Protein AF-0000000084742841 (afdb_homodimer)

pLDDT: mean 82.43, std 22.22, range [22.42, 98.38]

Organism: Rhizopus delemar (strain RA 99-880 / ATCC MYA-4621 / FGSC 9543 / NRRL 43880) (NCBI:txid246409)

Secondary structure (DSSP, 8-state):
-HHHHHTT-SEEEEES-HHHHHHHHHHTTTSSEEEEEE-SSEEEEEEEETTTEEEEEEEEGGGEEEEEEPTT--PPPEEEEHHHHHHHHHHHS-S-S--TT----EEEEE-STTSPEEEEEEETTTTEEEEEEE--BPPP-----GGG------------------/-HHHHHTT-SEEEEES-HHHHHHHHHHTTTSSEEEEEE-SSEEEEEEEETTTEEEEEEEEGGGEEEEEEPTT--PPPEEEEHHHHHHHHHTTS-S-S--TT----EEEEE-STTS-EEEEEEETTTTEEEEEEE--BPPP-----GGG------------------

Solvent-accessible surface area (backbone atoms only — not comparable to full-atom values): 19026 Å² total; per-residue (Å²): 118,75,68,58,56,63,77,67,32,41,26,41,33,28,35,54,42,36,64,60,50,41,52,46,53,60,72,38,63,82,52,53,60,23,38,36,40,66,51,94,60,27,34,36,41,35,22,73,46,94,91,31,34,40,24,35,28,50,48,46,42,83,56,27,79,39,72,45,56,42,79,98,57,83,56,78,66,29,15,41,52,47,64,61,50,44,53,47,41,56,68,47,44,74,86,65,87,70,65,81,80,63,62,28,43,32,36,38,38,31,60,46,92,94,43,48,43,35,37,38,30,77,36,75,92,74,73,40,75,47,72,43,76,42,73,64,38,80,51,78,85,74,78,89,51,79,81,65,66,55,69,63,71,64,64,74,68,72,74,74,70,74,74,72,81,123,117,76,70,60,56,63,75,65,31,43,26,42,34,30,36,53,42,36,63,60,50,43,54,45,54,60,74,37,61,82,52,54,60,23,37,34,38,66,51,94,61,27,33,36,41,35,21,73,48,92,91,32,34,39,24,35,30,50,48,44,42,83,57,27,79,38,71,46,59,42,79,98,57,83,57,78,67,29,14,40,51,46,65,59,51,43,54,47,40,55,67,45,44,72,88,66,86,71,65,80,82,63,62,29,43,32,37,39,37,30,61,43,91,94,45,48,42,33,37,39,32,79,37,76,93,74,74,40,74,47,74,43,75,42,72,64,38,81,49,77,85,74,79,86,47,80,81,66,64,52,69,63,70,64,67,72,68,71,74,74,72,74,75,72,84,122

Foldseek 3Di:
DVVVVVVQAQWKFKAQALVVVLVLLVVQPPDFKWKWAQDPFFIKTWDDDPLPDIDMGTGGPVRTPDIDGDPPDGADIFMFGSVLVSVQLVQLFDDDPPDPVRGSIWMWTHRGPPAWTKIWDQDPVVRDIDMDTTDTHHGDDNDPDVVVVPVPCPPPPPPCPPPPPD/DVVVVVVQAQWKFKAQALVVVLVLLVVQPPDFKWKWAQDPFFIKTWDDDPLPDIDMGTGGPVRTPDIDGDPPDGADIFMFGSVLVSVQLVQLFDDDPPDPVRGSIWMWTHRGPPAWTKIWDQDPVVRDIDMDTTDTHHGDDNDDDVVVVPCPCPPPPVPPPPPPPD

Structure (mmCIF, N/CA/C/O backbone):
data_AF-0000000084742841-model_v1
#
loop_
_entity.id
_entity.type
_entity.pdbx_description
1 polymer 'Uncharacterized protein'
#
loop_
_atom_site.group_PDB
_atom_site.id
_atom_site.type_symbol
_atom_site.label_atom_id
_atom_site.label_alt_id
_atom_site.label_comp_id
_atom_site.label_asym_id
_atom_site.label_entity_id
_atom_site.label_seq_id
_atom_site.pdbx_PDB_ins_code
_atom_site.Cartn_x
_atom_site.Cartn_y
_atom_site.Cartn_z
_atom_site.occupancy
_atom_site.B_iso_or_equiv
_atom_site.auth_seq_id
_atom_site.auth_comp_id
_atom_site.auth_asym_id
_atom_site.auth_atom_id
_atom_site.pdbx_PDB_model_num
ATOM 1 N N . MET A 1 1 ? -1.599 -36.594 -20.094 1 36.75 1 MET A N 1
ATOM 2 C CA . MET A 1 1 ? -2.854 -35.938 -19.734 1 36.75 1 MET A CA 1
ATOM 3 C C . MET A 1 1 ? -2.594 -34.625 -19 1 36.75 1 MET A C 1
ATOM 5 O O . MET A 1 1 ? -3.443 -33.75 -19 1 36.75 1 MET A O 1
ATOM 9 N N . GLU A 1 2 ? -1.549 -34.625 -18.188 1 46.47 2 GLU A N 1
ATOM 10 C CA . GLU A 1 2 ? -1.161 -33.469 -17.359 1 46.47 2 GLU A CA 1
ATOM 11 C C . GLU A 1 2 ? -0.761 -32.281 -18.234 1 46.47 2 GLU A C 1
ATOM 13 O O . GLU A 1 2 ? -1.019 -31.125 -17.859 1 46.47 2 GLU A O 1
ATOM 18 N N . ASP A 1 3 ? -0.079 -32.594 -19.266 1 50.47 3 ASP A N 1
ATOM 19 C CA . ASP A 1 3 ? 0.49 -31.625 -20.203 1 50.47 3 ASP A CA 1
ATOM 20 C C . ASP A 1 3 ? -0.607 -30.875 -20.953 1 50.47 3 ASP A C 1
ATOM 22 O O . ASP A 1 3 ? -0.459 -29.703 -21.266 1 50.47 3 ASP A O 1
ATOM 26 N N . HIS A 1 4 ? -1.707 -31.578 -21.141 1 51.31 4 HIS A N 1
ATOM 27 C CA . HIS A 1 4 ? -2.762 -31 -21.969 1 51.31 4 HIS A CA 1
ATOM 28 C C . HIS A 1 4 ? -3.473 -29.859 -21.25 1 51.31 4 HIS A C 1
ATOM 30 O O . HIS A 1 4 ? -3.959 -28.922 -21.875 1 51.31 4 HIS A O 1
ATOM 36 N N . GLU A 1 5 ? -3.502 -30 -19.969 1 55.69 5 GLU A N 1
ATOM 37 C CA . GLU A 1 5 ? -4.215 -28.984 -19.188 1 55.69 5 GLU A CA 1
ATOM 38 C C . GLU A 1 5 ? -3.475 -27.656 -19.188 1 55.69 5 GLU A C 1
ATOM 40 O O . GLU A 1 5 ? -4.094 -26.594 -19.109 1 55.69 5 GLU A O 1
ATOM 45 N N . GLU A 1 6 ? -2.182 -27.75 -19.25 1 57.44 6 GLU A N 1
ATOM 46 C CA . GLU A 1 6 ? -1.386 -26.531 -19.344 1 57.44 6 GLU A CA 1
ATOM 47 C C . GLU A 1 6 ? -1.744 -25.734 -20.609 1 57.44 6 GLU A C 1
ATOM 49 O O . GLU A 1 6 ? -1.75 -24.5 -20.578 1 57.44 6 GLU A O 1
ATOM 54 N N . GLN A 1 7 ? -1.989 -26.531 -21.672 1 59.59 7 GLN A N 1
ATOM 55 C CA . GLN A 1 7 ? -2.146 -25.891 -22.969 1 59.59 7 GLN A CA 1
ATOM 56 C C . GLN A 1 7 ? -3.436 -25.078 -23.016 1 59.59 7 GLN A C 1
ATOM 58 O O . GLN A 1 7 ? -3.57 -24.172 -23.844 1 59.59 7 GLN A O 1
ATOM 63 N N . ARG A 1 8 ? -4.273 -25.172 -21.953 1 78.06 8 ARG A N 1
ATOM 64 C CA . ARG A 1 8 ? -5.551 -24.5 -22.156 1 78.06 8 ARG A CA 1
ATOM 65 C C . ARG A 1 8 ? -5.812 -23.484 -21.047 1 78.06 8 ARG A C 1
ATOM 67 O O . ARG A 1 8 ? -6.855 -22.812 -21.031 1 78.06 8 ARG A O 1
ATOM 74 N N . SER A 1 9 ? -4.773 -23.297 -20.188 1 92.31 9 SER A N 1
ATOM 75 C CA . SER A 1 9 ? -5.07 -22.375 -19.094 1 92.31 9 SER A CA 1
ATOM 76 C C . SER A 1 9 ? -4.938 -20.922 -19.547 1 92.31 9 SER A C 1
ATOM 78 O O . SER A 1 9 ? -4.125 -20.609 -20.406 1 92.31 9 SER A O 1
ATOM 80 N N . GLN A 1 10 ? -5.797 -20.047 -19.031 1 97.06 10 GLN A N 1
ATOM 81 C CA . GLN A 1 10 ? -5.68 -18.625 -19.344 1 97.06 10 GLN A CA 1
ATOM 82 C C . GLN A 1 10 ? -4.395 -18.047 -18.766 1 97.06 10 GLN A C 1
ATOM 84 O O . GLN A 1 10 ? -3.842 -17.094 -19.312 1 97.06 10 GLN A O 1
ATOM 89 N N . PHE A 1 11 ? -3.971 -18.656 -17.719 1 97.94 11 PHE A N 1
ATOM 90 C CA . PHE A 1 11 ? -2.715 -18.25 -17.109 1 97.94 11 PHE A CA 1
ATOM 91 C C . PHE A 1 11 ? -1.99 -19.453 -16.516 1 97.94 11 PHE A C 1
ATOM 93 O O . PHE A 1 11 ? -2.611 -20.312 -15.883 1 97.94 11 PHE A O 1
ATOM 100 N N . PHE A 1 12 ? -0.667 -19.5 -16.781 1 98 12 PHE A N 1
ATOM 101 C CA . PHE A 1 12 ? 0.206 -20.516 -16.203 1 98 12 PHE A CA 1
ATOM 102 C C . PHE A 1 12 ? 1.57 -19.922 -15.867 1 98 12 PHE A C 1
ATOM 104 O O . PHE A 1 12 ? 2.143 -19.172 -16.656 1 98 12 PHE A O 1
ATOM 111 N N . GLY A 1 13 ? 2.035 -20.25 -14.656 1 98.06 13 GLY A N 1
ATOM 112 C CA . GLY A 1 13 ? 3.359 -19.812 -14.242 1 98.06 13 GLY A CA 1
ATOM 113 C C . GLY A 1 13 ? 4.086 -20.844 -13.398 1 98.06 13 GLY A C 1
ATOM 114 O O . GLY A 1 13 ? 3.455 -21.688 -12.758 1 98.06 13 GLY A O 1
ATOM 115 N N . VAL A 1 14 ? 5.398 -20.797 -13.477 1 97.94 14 VAL A N 1
ATOM 116 C CA . VAL A 1 14 ? 6.277 -21.5 -12.539 1 97.94 14 VAL A CA 1
ATOM 117 C C . VAL A 1 14 ? 7.02 -20.484 -11.672 1 97.94 14 VAL A C 1
ATOM 119 O O . VAL A 1 14 ? 7.855 -19.719 -12.172 1 97.94 14 VAL A O 1
ATOM 122 N N . ILE A 1 15 ? 6.699 -20.516 -10.414 1 97.81 15 ILE A N 1
ATOM 123 C CA . ILE A 1 15 ? 7.234 -19.531 -9.477 1 97.81 15 ILE A CA 1
ATOM 124 C C . ILE A 1 15 ? 8.633 -19.953 -9.039 1 97.81 15 ILE A C 1
ATOM 126 O O . ILE A 1 15 ? 8.875 -21.125 -8.742 1 97.81 15 ILE A O 1
ATOM 130 N N . LYS A 1 16 ? 9.562 -18.953 -9 1 96.75 16 LYS A N 1
ATOM 131 C CA . LYS A 1 16 ? 10.953 -19.25 -8.656 1 96.75 16 LYS A CA 1
ATOM 132 C C . LYS A 1 16 ? 11.102 -19.516 -7.164 1 96.75 16 LYS A C 1
ATOM 134 O O . LYS A 1 16 ? 11.883 -20.375 -6.762 1 96.75 16 LYS A O 1
ATOM 139 N N . SER A 1 17 ? 10.367 -18.719 -6.332 1 95.5 17 SER A N 1
ATOM 140 C CA . SER A 1 17 ? 10.516 -18.828 -4.887 1 95.5 17 SER A CA 1
ATOM 141 C C . SER A 1 17 ? 9.188 -18.594 -4.176 1 95.5 17 SER A C 1
ATOM 143 O O . SER A 1 17 ? 8.734 -17.453 -4.051 1 95.5 17 SER A O 1
ATOM 145 N N . ALA A 1 18 ? 8.656 -19.688 -3.705 1 96.56 18 ALA A N 1
ATOM 146 C CA . ALA A 1 18 ? 7.434 -19.578 -2.916 1 96.56 18 ALA A CA 1
ATOM 147 C C . ALA A 1 18 ? 7.645 -18.703 -1.687 1 96.56 18 ALA A C 1
ATOM 149 O O . ALA A 1 18 ? 6.75 -17.953 -1.293 1 96.56 18 ALA A O 1
ATOM 150 N N . ARG A 1 19 ? 8.805 -18.75 -1.138 1 95.62 19 ARG A N 1
ATOM 151 C CA . ARG A 1 19 ? 9.133 -17.969 0.046 1 95.62 19 ARG A CA 1
ATOM 152 C C . ARG A 1 19 ? 9.039 -16.469 -0.244 1 95.62 19 ARG A C 1
ATOM 154 O O . ARG A 1 19 ? 8.461 -15.719 0.545 1 95.62 19 ARG A O 1
ATOM 161 N N . SER A 1 20 ? 9.594 -16.094 -1.349 1 96.19 20 SER A N 1
ATOM 162 C CA . SER A 1 20 ? 9.523 -14.68 -1.73 1 96.19 20 SER A CA 1
ATOM 163 C C . SER A 1 20 ? 8.078 -14.227 -1.88 1 96.19 20 SER A C 1
ATOM 165 O O . SER A 1 20 ? 7.73 -13.102 -1.506 1 96.19 20 SER A O 1
ATOM 167 N N . PHE A 1 21 ? 7.297 -15.062 -2.387 1 97.75 21 PHE A N 1
ATOM 168 C CA . PHE A 1 21 ? 5.887 -14.734 -2.566 1 97.75 21 PHE A CA 1
ATOM 169 C C . PHE A 1 21 ? 5.188 -14.602 -1.219 1 97.75 21 PHE A C 1
ATOM 171 O O . PHE A 1 21 ? 4.426 -13.656 -0.996 1 97.75 21 PHE A O 1
ATOM 178 N N . ILE A 1 22 ? 5.43 -15.508 -0.316 1 98.06 22 ILE A N 1
ATOM 179 C CA . ILE A 1 22 ? 4.883 -15.438 1.033 1 98.06 22 ILE A CA 1
ATOM 180 C C . ILE A 1 22 ? 5.258 -14.102 1.675 1 98.06 22 ILE A C 1
ATOM 182 O O . ILE A 1 22 ? 4.402 -13.406 2.221 1 98.06 22 ILE A O 1
ATOM 186 N N . ASN A 1 23 ? 6.484 -13.758 1.577 1 97 23 ASN A N 1
ATOM 187 C CA . ASN A 1 23 ? 6.98 -12.531 2.188 1 97 23 ASN A CA 1
ATOM 188 C C . ASN A 1 23 ? 6.297 -11.297 1.604 1 97 23 ASN A C 1
ATOM 190 O O . ASN A 1 23 ? 5.941 -10.375 2.338 1 97 23 ASN A O 1
ATOM 194 N N . LEU A 1 24 ? 6.117 -11.297 0.286 1 97.25 24 LEU A N 1
ATOM 195 C CA . LEU A 1 24 ? 5.438 -10.188 -0.373 1 97.25 24 LEU A CA 1
ATOM 196 C C . LEU A 1 24 ? 3.994 -10.07 0.111 1 97.25 24 LEU A C 1
ATOM 198 O O . LEU A 1 24 ? 3.518 -8.969 0.395 1 97.25 24 LEU A O 1
ATOM 202 N N . ILE A 1 25 ? 3.354 -11.164 0.179 1 97.88 25 ILE A N 1
ATOM 203 C CA . ILE A 1 25 ? 1.961 -11.188 0.612 1 97.88 25 ILE A CA 1
ATOM 204 C C . ILE A 1 25 ? 1.863 -10.703 2.057 1 97.88 25 ILE A C 1
ATOM 206 O O . ILE A 1 25 ? 0.995 -9.891 2.391 1 97.88 25 ILE A O 1
ATOM 210 N N . LYS A 1 26 ? 2.742 -11.062 2.9 1 96.69 26 LYS A N 1
ATOM 211 C CA . LYS A 1 26 ? 2.758 -10.656 4.301 1 96.69 26 LYS A CA 1
ATOM 212 C C . LYS A 1 26 ? 2.973 -9.148 4.434 1 96.69 26 LYS A C 1
ATOM 214 O O . LYS A 1 26 ? 2.457 -8.523 5.359 1 96.69 26 LYS A O 1
ATOM 219 N N . SER A 1 27 ? 3.693 -8.57 3.555 1 95.62 27 SER A N 1
ATOM 220 C CA . SER A 1 27 ? 4.031 -7.148 3.611 1 95.62 27 SER A CA 1
ATOM 221 C C . SER A 1 27 ? 2.805 -6.277 3.369 1 95.62 27 SER A C 1
ATOM 223 O O . SER A 1 27 ? 2.803 -5.094 3.703 1 95.62 27 SER A O 1
ATOM 225 N N . ILE A 1 28 ? 1.74 -6.859 2.758 1 95.88 28 ILE A N 1
ATOM 226 C CA . ILE A 1 28 ? 0.577 -6.043 2.428 1 95.88 28 ILE A CA 1
ATOM 227 C C . ILE A 1 28 ? -0.636 -6.531 3.219 1 95.88 28 ILE A C 1
ATOM 229 O O . ILE A 1 28 ? -1.778 -6.234 2.859 1 95.88 28 ILE A O 1
ATOM 233 N N . ASN A 1 29 ? -0.375 -7.309 4.203 1 91.19 29 ASN A N 1
ATOM 234 C CA . ASN A 1 29 ? -1.46 -7.949 4.934 1 91.19 29 ASN A CA 1
ATOM 235 C C . ASN A 1 29 ? -2.137 -6.98 5.898 1 91.19 29 ASN A C 1
ATOM 237 O O . ASN A 1 29 ? -2.184 -7.23 7.105 1 91.19 29 ASN A O 1
ATOM 241 N N . ILE A 1 30 ? -2.756 -5.867 5.383 1 90.25 30 ILE A N 1
ATOM 242 C CA . ILE A 1 30 ? -3.49 -4.855 6.137 1 90.25 30 ILE A CA 1
ATOM 243 C C . ILE A 1 30 ? -4.922 -5.332 6.375 1 90.25 30 ILE A C 1
ATOM 245 O O . ILE A 1 30 ? -5.484 -5.117 7.449 1 90.25 30 ILE A O 1
ATOM 249 N N . LYS A 1 31 ? -5.543 -5.887 5.426 1 88.75 31 LYS A N 1
ATOM 250 C CA . LYS A 1 31 ? -6.828 -6.586 5.438 1 88.75 31 LYS A CA 1
ATOM 251 C C . LYS A 1 31 ? -6.703 -7.969 4.805 1 88.75 31 LYS A C 1
ATOM 253 O O . LYS A 1 31 ? -5.773 -8.227 4.043 1 88.75 31 LYS A O 1
ATOM 258 N N . ASN A 1 32 ? -7.668 -8.719 5.043 1 89.5 32 ASN A N 1
ATOM 259 C CA . ASN A 1 32 ? -7.5 -10.117 4.648 1 89.5 32 ASN A CA 1
ATOM 260 C C . ASN A 1 32 ? -7.848 -10.328 3.178 1 89.5 32 ASN A C 1
ATOM 262 O O . ASN A 1 32 ? -7.242 -11.164 2.508 1 89.5 32 ASN A O 1
ATOM 266 N N . ILE A 1 33 ? -8.781 -9.523 2.645 1 94.38 33 ILE A N 1
ATOM 267 C CA . ILE A 1 33 ? -9.18 -9.789 1.267 1 94.38 33 ILE A CA 1
ATOM 268 C C . ILE A 1 33 ? -8.398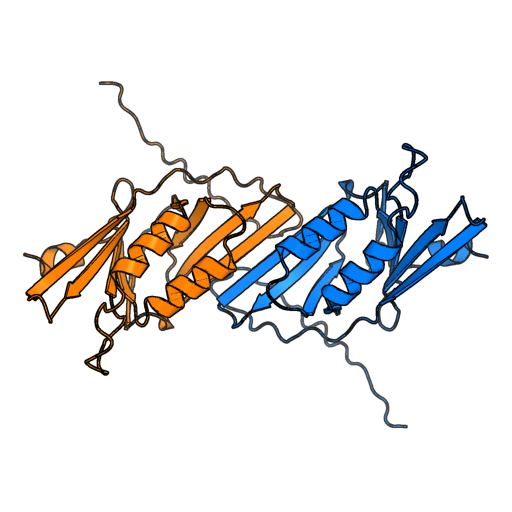 -8.883 0.32 1 94.38 33 ILE A C 1
ATOM 270 O O . ILE A 1 33 ? -8.453 -7.652 0.445 1 94.38 33 ILE A O 1
ATOM 274 N N . ALA A 1 34 ? -7.691 -9.492 -0.614 1 96.25 34 ALA A N 1
ATOM 275 C CA . ALA A 1 34 ? -6.953 -8.766 -1.645 1 96.25 34 ALA A CA 1
ATOM 276 C C . ALA A 1 34 ? -7.609 -8.938 -3.012 1 96.25 34 ALA A C 1
ATOM 278 O O . ALA A 1 34 ? -8.305 -9.93 -3.254 1 96.25 34 ALA A O 1
ATOM 279 N N . THR A 1 35 ? -7.5 -7.926 -3.857 1 95.56 35 THR A N 1
ATOM 280 C CA . THR A 1 35 ? -7.879 -8.016 -5.262 1 95.56 35 THR A CA 1
ATOM 281 C C . THR A 1 35 ? -6.691 -8.445 -6.117 1 95.56 35 THR A C 1
ATOM 283 O O . THR A 1 35 ? -5.625 -7.828 -6.062 1 95.56 35 THR A O 1
ATOM 286 N N . CYS A 1 36 ? -6.859 -9.469 -6.91 1 96.88 36 CYS A N 1
ATOM 287 C CA . CYS A 1 36 ? -5.812 -10.016 -7.766 1 96.88 36 CYS A CA 1
ATOM 288 C C . CYS A 1 36 ? -6.012 -9.578 -9.211 1 96.88 36 CYS A C 1
ATOM 290 O O . CYS A 1 36 ? -7.129 -9.625 -9.734 1 96.88 36 CYS A O 1
ATOM 292 N N . TYR A 1 37 ? -4.977 -9.125 -9.797 1 95.12 37 TYR A N 1
ATOM 293 C CA . TYR A 1 37 ? -4.91 -8.828 -11.227 1 95.12 37 TYR A CA 1
ATOM 294 C C . TYR A 1 37 ? -3.812 -9.641 -11.898 1 95.12 37 TYR A C 1
ATOM 296 O O . TYR A 1 37 ? -2.689 -9.719 -11.398 1 95.12 37 TYR A O 1
ATOM 304 N N . ILE A 1 38 ? -4.125 -10.227 -13.008 1 96.44 38 ILE A N 1
ATOM 305 C CA . ILE A 1 38 ? -3.143 -10.93 -13.82 1 96.44 38 ILE A CA 1
ATOM 306 C C . ILE A 1 38 ? -2.953 -10.211 -15.148 1 96.44 38 ILE A C 1
ATOM 308 O O . ILE A 1 38 ? -3.863 -10.18 -15.984 1 96.44 38 ILE A O 1
ATOM 312 N N . HIS A 1 39 ? -1.747 -9.625 -15.289 1 94.06 39 HIS A N 1
ATOM 313 C CA . HIS A 1 39 ? -1.385 -8.867 -16.484 1 94.06 39 HIS A CA 1
ATOM 314 C C . HIS A 1 39 ? -0.355 -9.617 -17.312 1 94.06 39 HIS A C 1
ATOM 316 O O . HIS A 1 39 ? 0.023 -10.742 -16.984 1 94.06 39 HIS A O 1
ATOM 322 N N . ASP A 1 40 ? -0.036 -8.977 -18.453 1 94.06 40 ASP A N 1
ATOM 323 C CA . ASP A 1 40 ? 1.007 -9.523 -19.312 1 94.06 40 ASP A CA 1
ATOM 324 C C . ASP A 1 40 ? 2.371 -9.461 -18.625 1 94.06 40 ASP A C 1
ATOM 326 O O . ASP A 1 40 ? 3.207 -10.344 -18.812 1 94.06 40 ASP A O 1
ATOM 330 N N . GLU A 1 41 ? 2.568 -8.477 -17.766 1 93.5 41 GLU A N 1
ATOM 331 C CA . GLU A 1 41 ? 3.883 -8.203 -17.188 1 93.5 41 GLU A CA 1
ATOM 332 C C . GLU A 1 41 ? 4.016 -8.797 -15.789 1 93.5 41 GLU A C 1
ATOM 334 O O . GLU A 1 41 ? 5.074 -8.703 -15.172 1 93.5 41 GLU A O 1
ATOM 339 N N . GLY A 1 42 ? 2.928 -9.336 -15.273 1 96.56 42 GLY A N 1
ATOM 340 C CA . GLY A 1 42 ? 2.953 -9.875 -13.922 1 96.56 42 GLY A CA 1
ATOM 341 C C . GLY A 1 42 ? 1.597 -9.852 -13.242 1 96.56 42 GLY A C 1
ATOM 342 O O . GLY A 1 42 ? 0.583 -9.555 -13.883 1 96.56 42 GLY A O 1
ATOM 343 N N . MET A 1 43 ? 1.641 -10.18 -12 1 97.38 43 MET A N 1
ATOM 344 C CA . MET A 1 43 ? 0.438 -10.203 -11.172 1 97.38 43 MET A CA 1
ATOM 345 C C . MET A 1 43 ? 0.524 -9.156 -10.062 1 97.38 43 MET A C 1
ATOM 347 O O . MET A 1 43 ? 1.618 -8.812 -9.617 1 97.38 43 MET A O 1
ATOM 351 N N . THR A 1 44 ? -0.63 -8.68 -9.695 1 97 44 THR A N 1
ATOM 352 C CA . THR A 1 44 ? -0.656 -7.789 -8.539 1 97 44 THR A CA 1
ATOM 353 C C . THR A 1 44 ? -1.714 -8.234 -7.535 1 97 44 THR A C 1
ATOM 355 O O . THR A 1 44 ? -2.754 -8.781 -7.922 1 97 44 THR A O 1
ATOM 358 N N . LEU A 1 45 ? -1.411 -8.102 -6.27 1 96.94 45 LEU A N 1
ATOM 359 C CA . LEU A 1 45 ? -2.363 -8.195 -5.172 1 96.94 45 LEU A CA 1
ATOM 360 C C . LEU A 1 45 ? -2.529 -6.848 -4.48 1 96.94 45 LEU A C 1
ATOM 362 O O . LEU A 1 45 ? -1.544 -6.234 -4.059 1 96.94 45 LEU A O 1
ATOM 366 N N . THR A 1 46 ? -3.762 -6.379 -4.387 1 95.44 46 THR A N 1
ATOM 367 C CA . THR A 1 46 ? -4.016 -5.078 -3.777 1 95.44 46 THR A CA 1
ATOM 368 C C . THR A 1 46 ? -5.02 -5.199 -2.637 1 95.44 46 THR A C 1
ATOM 370 O O . THR A 1 46 ? -6.051 -5.859 -2.779 1 95.44 46 THR A O 1
ATOM 373 N N . VAL A 1 47 ? -4.648 -4.59 -1.522 1 95.19 47 VAL A N 1
ATOM 374 C CA . VAL A 1 47 ? -5.555 -4.48 -0.384 1 95.19 47 VAL A CA 1
ATOM 375 C C . VAL A 1 47 ? -5.914 -3.016 -0.147 1 95.19 47 VAL A C 1
ATOM 377 O O . VAL A 1 47 ? -5.059 -2.133 -0.258 1 95.19 47 VAL A O 1
ATOM 380 N N . GLU A 1 48 ? -7.168 -2.809 0.026 1 91.5 48 GLU A N 1
ATOM 381 C CA . GLU A 1 48 ? -7.656 -1.471 0.348 1 91.5 48 GLU A CA 1
ATOM 382 C C . GLU A 1 48 ? -8.438 -1.47 1.66 1 91.5 48 GLU A C 1
ATOM 384 O O . GLU A 1 48 ? -9.25 -2.35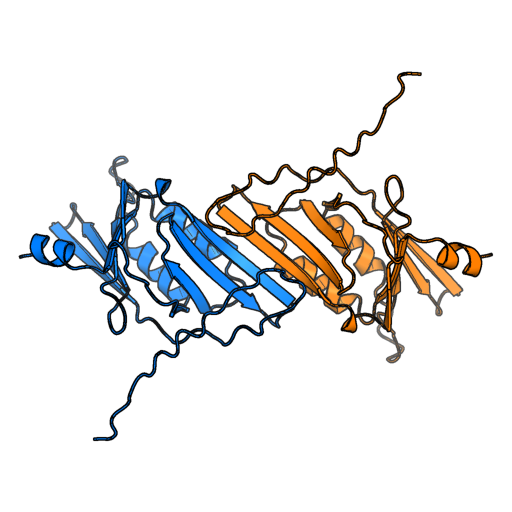9 1.903 1 91.5 48 GLU A O 1
ATOM 389 N N . GL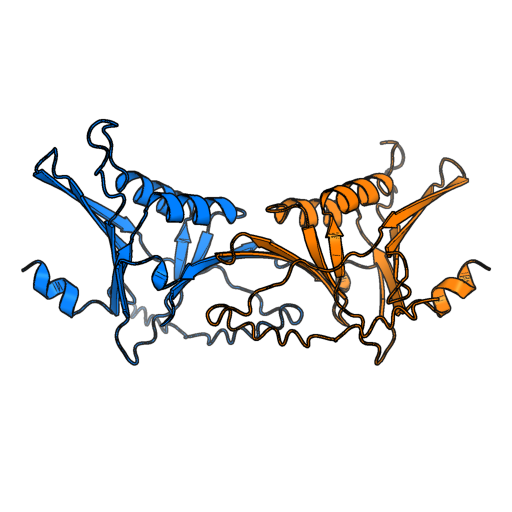U A 1 49 ? -8.055 -0.463 2.525 1 89.62 49 GLU A N 1
ATOM 390 C CA . GLU A 1 49 ? -8.758 -0.314 3.795 1 89.62 49 GLU A CA 1
ATOM 391 C C . GLU A 1 49 ? -9.328 1.095 3.949 1 89.62 49 GLU A C 1
ATOM 393 O O . GLU A 1 49 ? -8.602 2.08 3.807 1 89.62 49 GLU A O 1
ATOM 398 N N . SER A 1 50 ? -10.641 1.258 4.316 1 87.38 50 SER A N 1
ATOM 399 C CA . SER A 1 50 ? -11.336 2.486 4.688 1 87.38 50 SER A CA 1
ATOM 400 C C . SER A 1 50 ? -11.211 3.543 3.594 1 87.38 50 SER A C 1
ATOM 402 O O . SER A 1 50 ? -11.352 4.738 3.861 1 87.38 50 SER A O 1
ATOM 404 N N . ARG A 1 51 ? -10.875 3.24 2.408 1 84.44 51 ARG A N 1
ATOM 405 C CA . ARG A 1 51 ? -10.688 4.152 1.285 1 84.44 51 ARG A CA 1
ATOM 406 C C . ARG A 1 51 ? -9.539 5.117 1.55 1 84.44 51 ARG A C 1
ATOM 408 O O . ARG A 1 51 ? -9.383 6.113 0.84 1 84.44 51 ARG A O 1
ATOM 415 N N . CYS A 1 52 ? -8.797 4.875 2.582 1 93.69 52 CYS A N 1
ATOM 416 C CA . CYS A 1 52 ? -7.719 5.801 2.904 1 93.69 52 CYS A CA 1
ATOM 417 C C . CYS A 1 52 ? -6.371 5.094 2.883 1 93.69 52 CYS A C 1
ATOM 419 O O . CYS A 1 52 ? -5.324 5.738 2.98 1 93.69 52 CYS A O 1
ATOM 421 N N . VAL A 1 53 ? -6.371 3.811 2.742 1 94.94 53 VAL A N 1
ATOM 422 C CA . VAL A 1 53 ? -5.109 3.08 2.699 1 94.94 53 VAL A CA 1
ATOM 423 C C . VAL A 1 53 ? -5.145 2.057 1.565 1 94.94 53 VAL A C 1
ATOM 425 O O . VAL A 1 53 ? -6.145 1.366 1.373 1 94.94 53 VAL A O 1
ATOM 428 N N . LYS A 1 54 ? -4.129 1.973 0.791 1 93.06 54 LYS A N 1
ATOM 429 C CA . LYS A 1 54 ? -3.959 0.973 -0.259 1 93.06 54 LYS A CA 1
ATOM 430 C C . LYS A 1 54 ? -2.551 0.385 -0.237 1 93.06 54 LYS A C 1
ATOM 432 O O . LYS A 1 54 ? -1.567 1.119 -0.112 1 93.06 54 LYS A O 1
ATOM 437 N N . ALA A 1 55 ? -2.406 -0.895 -0.21 1 95 55 ALA A N 1
ATOM 438 C CA . ALA A 1 55 ? -1.133 -1.604 -0.32 1 95 55 ALA A CA 1
ATOM 439 C C . ALA A 1 55 ? -1.152 -2.588 -1.485 1 95 55 ALA A C 1
ATOM 441 O O . ALA A 1 55 ? -2.139 -3.301 -1.688 1 95 55 ALA A O 1
ATOM 442 N N . THR A 1 56 ? -0.125 -2.564 -2.311 1 95.25 56 THR A N 1
ATOM 443 C CA . THR A 1 56 ? -0.057 -3.426 -3.484 1 95.25 56 THR A CA 1
ATOM 444 C C . THR A 1 56 ? 1.268 -4.184 -3.523 1 95.25 56 THR A C 1
ATOM 446 O O . THR A 1 56 ? 2.326 -3.607 -3.262 1 95.25 56 THR A O 1
ATOM 449 N N . ALA A 1 57 ? 1.2 -5.488 -3.707 1 97.06 57 ALA A N 1
ATOM 450 C CA . ALA A 1 57 ? 2.359 -6.32 -4.02 1 97.06 57 ALA A CA 1
ATOM 451 C C . ALA A 1 57 ? 2.414 -6.645 -5.512 1 97.06 57 ALA A C 1
ATOM 453 O O . ALA A 1 57 ? 1.39 -6.953 -6.125 1 97.06 57 ALA A O 1
ATOM 454 N N . TYR A 1 58 ? 3.564 -6.578 -6.055 1 96.5 58 TYR A N 1
ATOM 455 C CA . TYR A 1 58 ? 3.82 -6.852 -7.465 1 96.5 58 TYR A CA 1
ATOM 456 C C . TYR A 1 58 ? 4.637 -8.125 -7.633 1 96.5 58 TYR A C 1
ATOM 458 O O . TYR A 1 58 ? 5.762 -8.219 -7.137 1 96.5 58 TYR A O 1
ATOM 466 N N . PHE A 1 59 ? 4.023 -9.016 -8.305 1 97.62 59 PHE A N 1
ATOM 467 C CA . PHE A 1 59 ? 4.719 -10.234 -8.695 1 97.62 59 PHE A CA 1
ATOM 468 C C . PHE A 1 59 ? 5.109 -10.188 -10.172 1 97.62 59 PHE A C 1
ATOM 470 O O . PHE A 1 59 ? 4.348 -10.633 -11.031 1 97.62 59 PHE A O 1
ATOM 477 N N . LYS A 1 60 ? 6.238 -9.641 -10.375 1 96.75 60 LYS A N 1
ATOM 478 C CA . LYS A 1 60 ? 6.684 -9.367 -11.734 1 96.75 60 LYS A CA 1
ATOM 479 C C . LYS A 1 60 ? 7.02 -10.664 -12.469 1 96.75 60 LYS A C 1
ATOM 481 O O . LYS A 1 60 ? 7.398 -11.656 -11.844 1 96.75 60 LYS A O 1
ATOM 486 N N . SER A 1 61 ? 6.961 -10.531 -13.805 1 96.75 61 SER A N 1
ATOM 487 C CA . SER A 1 61 ? 7.121 -11.734 -14.609 1 96.75 61 SER A CA 1
ATOM 488 C C . SER A 1 61 ? 8.5 -12.359 -14.406 1 96.75 61 SER A C 1
ATOM 490 O O . SER A 1 61 ? 8.648 -13.578 -14.492 1 96.75 61 SER A O 1
ATOM 492 N N . HIS A 1 62 ? 9.516 -11.602 -14.039 1 96.19 62 HIS A N 1
ATOM 493 C CA . HIS A 1 62 ? 10.859 -12.133 -13.875 1 96.19 62 HIS A CA 1
ATOM 494 C C . HIS A 1 62 ? 10.977 -12.945 -12.594 1 96.19 62 HIS A C 1
ATOM 496 O O . HIS A 1 62 ? 11.984 -13.625 -12.375 1 96.19 62 HIS A O 1
ATOM 502 N N . MET A 1 63 ? 10.016 -12.906 -11.719 1 97.31 63 MET A N 1
ATOM 503 C CA . MET A 1 63 ? 9.992 -13.711 -10.5 1 97.31 63 MET A CA 1
ATOM 504 C C . MET A 1 63 ? 9.508 -15.125 -10.797 1 97.31 63 MET A C 1
ATOM 506 O O . MET A 1 63 ? 9.43 -15.961 -9.891 1 97.31 63 MET A O 1
ATOM 510 N N . PHE A 1 64 ? 9.242 -15.367 -12.047 1 97.5 64 PHE A N 1
ATOM 511 C CA . PHE A 1 64 ? 8.797 -16.672 -12.531 1 97.5 64 PHE A CA 1
ATOM 512 C C . PHE A 1 64 ? 9.844 -17.281 -13.461 1 97.5 64 PHE A C 1
ATOM 514 O O . PHE A 1 64 ? 10.547 -16.562 -14.172 1 97.5 64 PHE A O 1
ATOM 521 N N . GLN A 1 65 ? 9.93 -18.547 -13.383 1 97.69 65 GLN A N 1
ATOM 522 C CA . GLN A 1 65 ? 10.68 -19.25 -14.414 1 97.69 65 GLN A CA 1
ATOM 523 C C . GLN A 1 65 ? 9.922 -19.266 -15.734 1 97.69 65 GLN A C 1
ATOM 525 O O . GLN A 1 65 ? 10.523 -19.172 -16.812 1 97.69 65 GLN A O 1
ATOM 530 N N . VAL A 1 66 ? 8.688 -19.484 -15.578 1 97.75 66 VAL A N 1
ATOM 531 C CA . VAL A 1 66 ? 7.738 -19.453 -16.688 1 97.75 66 VAL A CA 1
ATOM 532 C C . VAL A 1 66 ? 6.566 -18.531 -16.328 1 97.75 66 VAL A C 1
ATOM 534 O O . VAL A 1 66 ? 6.02 -18.625 -15.227 1 97.75 66 VAL A O 1
ATOM 537 N N . TYR A 1 67 ? 6.227 -17.625 -17.203 1 97.19 67 TYR A N 1
ATOM 538 C CA . TYR A 1 67 ? 5.055 -16.766 -17.094 1 97.19 67 TYR A CA 1
ATOM 539 C C . TYR A 1 67 ? 4.305 -16.688 -18.422 1 97.19 67 TYR A C 1
ATOM 541 O O . TYR A 1 67 ? 4.758 -16.031 -19.359 1 97.19 67 TYR A O 1
ATOM 549 N N . ARG A 1 68 ? 3.123 -17.312 -18.422 1 97.25 68 ARG A N 1
ATOM 550 C CA . ARG A 1 68 ? 2.379 -17.406 -19.672 1 97.25 68 ARG A CA 1
ATOM 551 C C . ARG A 1 68 ? 0.919 -17 -19.469 1 97.25 68 ARG A C 1
ATOM 553 O O . ARG A 1 68 ? 0.145 -17.75 -18.875 1 97.25 68 ARG A O 1
ATOM 560 N N . LYS A 1 69 ? 0.623 -15.891 -19.938 1 96.94 69 LYS A N 1
ATOM 561 C CA . LYS A 1 69 ? -0.771 -15.469 -20.047 1 96.94 69 LYS A CA 1
ATOM 562 C C . LYS A 1 69 ? -1.264 -15.586 -21.484 1 96.94 69 LYS A C 1
ATOM 564 O O . LYS A 1 69 ? -0.594 -15.133 -22.406 1 96.94 69 LYS A O 1
ATOM 569 N N . GLN A 1 70 ? -2.418 -16.141 -21.594 1 94.94 70 GLN A N 1
ATOM 570 C CA . GLN A 1 70 ? -2.963 -16.312 -22.938 1 94.94 70 GLN A CA 1
ATOM 571 C C . GLN A 1 70 ? -3.146 -14.969 -23.641 1 94.94 70 GLN A C 1
ATOM 573 O O . GLN A 1 70 ? -3.703 -14.031 -23.047 1 94.94 70 GLN A O 1
ATOM 578 N N . SER A 1 71 ? -2.727 -14.93 -24.844 1 89.88 71 SER A N 1
ATOM 579 C CA . SER A 1 71 ? -2.777 -13.68 -25.609 1 89.88 71 SER A CA 1
ATOM 580 C C . SER A 1 71 ? -4.215 -13.203 -25.781 1 89.88 71 SER A C 1
ATOM 582 O O . SER A 1 71 ? -5.125 -14.016 -25.953 1 89.88 71 SER A O 1
ATOM 584 N N . ASP A 1 72 ? -4.422 -11.914 -25.75 1 87.69 72 ASP A N 1
ATOM 585 C CA . ASP A 1 72 ? -5.688 -11.242 -26.047 1 87.69 72 ASP A CA 1
ATOM 586 C C . ASP A 1 72 ? -6.781 -11.703 -25.078 1 87.69 72 ASP A C 1
ATOM 588 O O . ASP A 1 72 ? -7.957 -11.742 -25.438 1 87.69 72 ASP A O 1
ATOM 592 N N . THR A 1 73 ? -6.348 -12.352 -24.062 1 90.81 73 THR A N 1
ATOM 593 C CA . THR A 1 73 ? -7.312 -12.75 -23.047 1 90.81 73 THR A CA 1
ATOM 594 C C . THR A 1 73 ? -7.293 -11.766 -21.875 1 90.81 73 THR A C 1
ATOM 596 O O . THR A 1 73 ? -6.227 -11.445 -21.344 1 90.81 73 THR A O 1
ATOM 599 N N . ASP A 1 74 ? -8.438 -11.258 -21.656 1 90.25 74 ASP A N 1
ATOM 600 C CA . ASP A 1 74 ? -8.578 -10.406 -20.469 1 90.25 74 ASP A CA 1
ATOM 601 C C . ASP A 1 74 ? -9.062 -11.211 -19.266 1 90.25 74 ASP A C 1
ATOM 603 O O . ASP A 1 74 ? -10.164 -11.773 -19.297 1 90.25 74 ASP A O 1
ATOM 607 N N . ILE A 1 75 ? -8.258 -11.312 -18.359 1 94.88 75 ILE A N 1
ATOM 608 C CA . ILE A 1 75 ? -8.633 -12 -17.125 1 94.88 75 ILE A CA 1
ATOM 609 C C . ILE A 1 75 ? -9.172 -10.992 -16.109 1 94.88 75 ILE A C 1
ATOM 611 O O . ILE A 1 75 ? -8.445 -10.102 -15.656 1 94.88 75 ILE A O 1
ATOM 615 N N . PRO A 1 76 ? -10.43 -11.188 -15.781 1 94.12 76 PRO A N 1
ATOM 616 C CA . PRO A 1 76 ? -10.984 -10.234 -14.805 1 94.12 76 PRO A CA 1
ATOM 617 C C . PRO A 1 76 ? -10.328 -10.352 -13.43 1 94.12 76 PRO A C 1
ATOM 619 O O . PRO A 1 76 ? -9.867 -11.43 -13.055 1 94.12 76 PRO A O 1
ATOM 622 N N . MET A 1 77 ? -10.328 -9.242 -12.758 1 95.38 77 MET A N 1
ATOM 623 C CA . MET A 1 77 ? -9.836 -9.242 -11.383 1 95.38 77 MET A CA 1
ATOM 624 C C . MET A 1 77 ? -10.727 -10.094 -10.484 1 95.38 77 MET A C 1
ATOM 626 O O . MET A 1 77 ? -11.922 -10.25 -10.758 1 95.38 77 MET A O 1
ATOM 630 N N . PHE A 1 78 ? -10.188 -10.57 -9.375 1 95.94 78 PHE A N 1
ATOM 631 C CA . PHE A 1 78 ? -10.945 -11.359 -8.414 1 95.94 78 PHE A CA 1
ATOM 632 C C . PHE A 1 78 ? -10.336 -11.25 -7.023 1 95.94 78 PHE A C 1
ATOM 634 O O . PHE A 1 78 ? -9.18 -10.836 -6.875 1 95.94 78 PHE A O 1
ATOM 641 N N . GLY A 1 79 ? -11.125 -11.594 -6.039 1 96.56 79 GLY A N 1
ATOM 642 C CA . GLY A 1 79 ? -10.68 -11.531 -4.656 1 96.56 79 GLY A CA 1
ATOM 643 C C . GLY A 1 79 ? -10.07 -12.82 -4.16 1 96.56 79 GLY A C 1
ATOM 644 O O . GLY A 1 79 ? -10.445 -13.906 -4.605 1 96.56 79 GLY A O 1
ATOM 645 N N . LEU A 1 80 ? -9.078 -12.656 -3.254 1 97.31 80 LEU A N 1
ATOM 646 C CA . LEU A 1 80 ? -8.438 -13.773 -2.578 1 97.31 80 LEU A CA 1
ATOM 647 C C . LEU A 1 80 ? -8.172 -13.445 -1.114 1 97.31 80 LEU A C 1
ATOM 649 O O . LEU A 1 80 ? -7.656 -12.375 -0.798 1 97.31 80 LEU A O 1
ATOM 653 N N . PRO A 1 81 ? -8.523 -14.383 -0.208 1 96.94 81 PRO A N 1
ATOM 654 C CA . PRO A 1 81 ? -8.031 -14.211 1.159 1 96.94 81 PRO A CA 1
ATOM 655 C C . PRO A 1 81 ? -6.523 -14.406 1.27 1 96.94 81 PRO A C 1
ATOM 657 O O . PRO A 1 81 ? -5.996 -15.445 0.862 1 96.94 81 PRO A O 1
ATOM 660 N N . LEU A 1 82 ? -5.895 -13.406 1.85 1 97.56 82 LEU A N 1
ATOM 661 C CA . LEU A 1 82 ? -4.438 -13.438 1.917 1 97.56 82 LEU A CA 1
ATOM 662 C C . LEU A 1 82 ? -3.955 -14.562 2.818 1 97.56 82 LEU A C 1
ATOM 664 O O . LEU A 1 82 ? -2.945 -15.211 2.527 1 97.56 82 LEU A O 1
ATOM 668 N N . ASN A 1 83 ? -4.629 -14.789 3.895 1 97.56 83 ASN A N 1
ATOM 669 C CA . ASN A 1 83 ? -4.234 -15.875 4.789 1 97.56 83 ASN A CA 1
ATOM 670 C C . ASN A 1 83 ? -4.289 -17.234 4.09 1 97.56 83 ASN A C 1
ATOM 672 O O . ASN A 1 83 ? -3.41 -18.062 4.281 1 97.56 83 ASN A O 1
ATOM 676 N N . ALA A 1 84 ? -5.359 -17.406 3.312 1 97.62 84 ALA A N 1
ATOM 677 C CA . ALA A 1 84 ? -5.465 -18.641 2.547 1 97.62 84 ALA A CA 1
ATOM 678 C C . ALA A 1 84 ? -4.316 -18.781 1.551 1 97.62 84 ALA A C 1
ATOM 680 O O . ALA A 1 84 ? -3.777 -19.875 1.352 1 97.62 84 ALA A O 1
ATOM 681 N N . LEU A 1 85 ? -3.977 -17.703 0.929 1 97.69 85 LEU A N 1
ATOM 682 C CA . LEU A 1 85 ? -2.873 -17.688 -0.026 1 97.69 85 LEU A CA 1
ATOM 683 C C . LEU A 1 85 ? -1.555 -18.031 0.662 1 97.69 85 LEU A C 1
ATOM 685 O O . LEU A 1 85 ? -0.781 -18.844 0.161 1 97.69 85 LEU A O 1
ATOM 689 N N . ILE A 1 86 ? -1.363 -17.469 1.809 1 98.12 86 ILE A N 1
ATOM 690 C CA . ILE A 1 86 ? -0.16 -17.719 2.592 1 98.12 86 ILE A CA 1
ATOM 691 C C . ILE A 1 86 ? -0.105 -19.203 2.979 1 98.12 86 ILE A C 1
ATOM 693 O O . ILE A 1 86 ? 0.935 -19.844 2.834 1 98.12 86 ILE A O 1
ATOM 697 N N . ASP A 1 87 ? -1.204 -19.703 3.416 1 97.5 87 ASP A N 1
ATOM 698 C CA . ASP A 1 87 ? -1.284 -21.109 3.779 1 97.5 87 ASP A CA 1
ATOM 699 C C . ASP A 1 87 ? -0.956 -22 2.584 1 97.5 87 ASP A C 1
ATOM 701 O O . ASP A 1 87 ? -0.217 -22.984 2.719 1 97.5 87 ASP A O 1
ATOM 705 N N . CYS A 1 88 ? -1.501 -21.672 1.47 1 97.56 88 CYS A N 1
ATOM 706 C CA . CYS A 1 88 ? -1.271 -22.453 0.26 1 97.56 88 CYS A CA 1
ATOM 707 C C . CYS A 1 88 ? 0.2 -22.438 -0.134 1 97.56 88 CYS A C 1
ATOM 709 O O . CYS A 1 88 ? 0.792 -23.484 -0.406 1 97.56 88 CYS A O 1
ATOM 711 N N . PHE A 1 89 ? 0.815 -21.312 -0.144 1 97.06 89 PHE A N 1
ATOM 712 C CA . PHE A 1 89 ? 2.232 -21.219 -0.472 1 97.06 89 PHE A CA 1
ATOM 713 C C . PHE A 1 89 ? 3.08 -21.938 0.571 1 97.06 89 PHE A C 1
ATOM 715 O O . PHE A 1 89 ? 4.133 -22.5 0.248 1 97.06 89 PHE A O 1
ATOM 722 N N . GLY A 1 90 ? 2.611 -21.906 1.73 1 96.06 90 GLY A N 1
ATOM 723 C CA . GLY A 1 90 ? 3.289 -22.656 2.775 1 96.06 90 GLY A CA 1
ATOM 724 C C . GLY A 1 90 ? 3.42 -24.141 2.459 1 96.06 90 GLY A C 1
ATOM 725 O O . GLY A 1 90 ? 4.441 -24.766 2.766 1 96.06 90 GLY A O 1
ATOM 726 N N . LEU A 1 91 ? 2.467 -24.641 1.797 1 94.81 91 LEU A N 1
ATOM 727 C CA . LEU A 1 91 ? 2.457 -26.047 1.411 1 94.81 91 LEU A CA 1
ATOM 728 C C . LEU A 1 91 ? 3.473 -26.312 0.305 1 94.81 91 LEU A C 1
ATOM 730 O O . LEU A 1 91 ? 3.842 -27.469 0.058 1 94.81 91 LEU A O 1
ATOM 734 N N . MET A 1 92 ? 3.893 -25.266 -0.336 1 95.12 92 MET A N 1
ATOM 735 C CA . MET A 1 92 ? 4.816 -25.406 -1.461 1 95.12 92 MET A CA 1
ATOM 736 C C . MET A 1 92 ? 6.262 -25.391 -0.982 1 95.12 92 MET A C 1
ATOM 738 O O . MET A 1 92 ? 7.18 -25.672 -1.754 1 95.12 92 MET A O 1
ATOM 742 N N . LEU A 1 93 ? 6.422 -25.031 0.29 1 92.81 93 LEU A N 1
ATOM 743 C CA . LEU A 1 93 ? 7.777 -25 0.824 1 92.81 93 LEU A CA 1
ATOM 744 C C . LEU A 1 93 ? 8.273 -26.422 1.109 1 92.81 93 LEU A C 1
ATOM 746 O O . LEU A 1 93 ? 7.48 -27.297 1.477 1 92.81 93 LEU A O 1
ATOM 750 N N . PRO A 1 94 ? 9.523 -26.594 0.965 1 85.88 94 PRO A N 1
ATOM 751 C CA . PRO A 1 94 ? 10.062 -27.906 1.296 1 85.88 94 PRO A CA 1
ATOM 752 C C . PRO A 1 94 ? 9.992 -28.219 2.789 1 85.88 94 PRO A C 1
ATOM 754 O O . PRO A 1 94 ? 10.07 -27.312 3.617 1 85.88 94 PRO A O 1
ATOM 757 N N . HIS A 1 95 ? 9.578 -29.391 3.297 1 75.81 95 HIS A N 1
ATOM 758 C CA . HIS A 1 95 ? 9.453 -29.797 4.691 1 75.81 95 HIS A CA 1
ATOM 759 C C . HIS A 1 95 ? 10.812 -30.125 5.297 1 75.81 95 HIS A C 1
ATOM 761 O O . HIS A 1 95 ? 10.984 -30.078 6.516 1 75.81 95 HIS A O 1
ATOM 767 N N . THR A 1 96 ? 11.703 -30.75 4.672 1 66.38 96 THR A N 1
ATOM 768 C CA . THR A 1 96 ? 12.938 -31.219 5.289 1 66.38 96 THR A CA 1
ATOM 769 C C . THR A 1 96 ? 14.102 -30.312 4.926 1 66.38 96 THR A C 1
ATOM 771 O O . THR A 1 96 ? 14.109 -29.688 3.859 1 66.38 96 THR A O 1
ATOM 774 N N . ASN A 1 97 ? 14.805 -29.75 6.027 1 56.56 97 ASN A N 1
ATOM 775 C CA . ASN A 1 97 ? 16.062 -29 5.953 1 56.56 97 ASN A CA 1
ATOM 776 C C . ASN A 1 97 ? 17.078 -29.703 5.074 1 56.56 97 ASN A C 1
ATOM 778 O O . ASN A 1 97 ? 18.219 -29.25 4.953 1 56.56 97 ASN A O 1
ATOM 782 N N . VAL A 1 98 ? 16.922 -30.953 4.848 1 51.44 98 VAL A N 1
ATOM 783 C CA . VAL A 1 98 ? 18.094 -31.672 4.355 1 51.44 98 VAL A CA 1
ATOM 784 C C . VAL A 1 98 ? 18.562 -31.062 3.037 1 51.44 98 VAL A C 1
ATOM 786 O O . VAL A 1 98 ? 19.75 -30.828 2.842 1 51.44 98 VAL A O 1
ATOM 789 N N . SER A 1 99 ? 18.047 -31.422 1.792 1 50.78 99 SER A N 1
ATOM 790 C CA . SER A 1 99 ? 18.766 -31.156 0.553 1 50.78 99 SER A CA 1
ATOM 791 C C . SER A 1 99 ? 18.656 -29.672 0.168 1 50.78 99 SER A C 1
ATOM 793 O O . SER A 1 99 ? 17.562 -29.109 0.188 1 50.78 99 SER A O 1
ATOM 795 N N . LYS A 1 100 ? 19.562 -28.938 0.441 1 51.44 100 LYS A N 1
ATOM 796 C CA . LYS A 1 100 ? 19.922 -27.578 0.003 1 51.44 100 LYS A CA 1
ATOM 797 C C . LYS A 1 100 ? 19.234 -27.234 -1.317 1 51.44 100 LYS A C 1
ATOM 799 O O . LYS A 1 100 ? 19.031 -26.062 -1.629 1 51.44 100 LYS A O 1
ATOM 804 N N . ALA A 1 101 ? 19.297 -28.266 -2.275 1 51.16 101 ALA A N 1
ATOM 805 C CA . ALA A 1 101 ? 18.844 -27.984 -3.635 1 51.16 101 ALA A CA 1
ATOM 806 C C . ALA A 1 101 ? 17.344 -27.75 -3.668 1 51.16 101 ALA A C 1
ATOM 808 O O . ALA A 1 101 ? 16.688 -27.938 -4.699 1 51.16 101 ALA A O 1
ATOM 809 N N . LEU A 1 102 ? 16.672 -27.766 -2.492 1 57.44 102 LEU A N 1
ATOM 810 C CA . LEU A 1 102 ? 15.219 -27.797 -2.35 1 57.44 102 LEU A CA 1
ATOM 811 C C . LEU A 1 102 ? 14.578 -26.547 -2.961 1 57.44 102 LEU A C 1
ATOM 813 O O . LEU A 1 102 ? 14.883 -25.422 -2.545 1 57.44 102 LEU A O 1
ATOM 817 N N . THR A 1 103 ? 14.195 -26.734 -4.25 1 66.69 103 THR A N 1
ATOM 818 C CA . THR A 1 103 ? 13.633 -25.672 -5.07 1 66.69 103 THR A CA 1
ATOM 819 C C . THR A 1 103 ? 12.297 -25.188 -4.5 1 66.69 103 THR A C 1
ATOM 821 O O . THR A 1 103 ? 11.492 -26 -4.043 1 66.69 103 THR A O 1
ATOM 824 N N . GLU A 1 104 ? 12.117 -24.078 -4.062 1 86.75 104 GLU A N 1
ATOM 825 C CA . GLU A 1 104 ? 10.891 -23.406 -3.643 1 86.75 104 GLU A CA 1
ATOM 826 C C . GLU A 1 104 ? 10 -23.094 -4.84 1 86.75 104 GLU A C 1
ATOM 828 O O . GLU A 1 104 ? 9.047 -22.312 -4.723 1 86.75 104 GLU A O 1
ATOM 833 N N . THR A 1 105 ? 10.367 -23.797 -5.926 1 93.81 105 THR A N 1
ATOM 834 C CA . THR A 1 105 ? 9.641 -23.578 -7.172 1 93.81 105 THR A CA 1
ATOM 835 C C . THR A 1 105 ? 8.312 -24.312 -7.164 1 93.81 105 THR A C 1
ATOM 837 O O . THR A 1 105 ? 8.227 -25.453 -6.684 1 93.81 105 THR A O 1
ATOM 840 N N . CYS A 1 106 ? 7.34 -23.688 -7.637 1 96.12 106 CYS A N 1
ATOM 841 C CA . CYS A 1 106 ? 6.047 -24.344 -7.762 1 96.12 106 CYS A CA 1
ATOM 842 C C . CYS A 1 106 ? 5.254 -23.766 -8.93 1 96.12 106 CYS A C 1
ATOM 844 O O . CYS A 1 106 ? 5.559 -22.672 -9.422 1 96.12 106 CYS A O 1
ATOM 846 N N . ASP A 1 107 ? 4.23 -24.578 -9.344 1 97.12 107 ASP A N 1
ATOM 847 C CA . ASP A 1 107 ? 3.348 -24.172 -10.43 1 97.12 107 ASP A CA 1
ATOM 848 C C . ASP A 1 107 ? 2.162 -23.375 -9.914 1 97.12 107 ASP A C 1
ATOM 850 O O . ASP A 1 107 ? 1.625 -23.672 -8.844 1 97.12 107 ASP A O 1
ATOM 854 N N . ILE A 1 108 ? 1.747 -22.375 -10.695 1 98.38 108 ILE A N 1
ATOM 855 C CA . ILE A 1 108 ? 0.504 -21.641 -10.477 1 98.38 108 ILE A CA 1
ATOM 856 C C . ILE A 1 108 ? -0.308 -21.609 -11.766 1 98.38 108 ILE A C 1
ATOM 858 O O . ILE A 1 108 ? 0.248 -21.406 -12.852 1 98.38 108 ILE A O 1
ATOM 862 N N . ARG A 1 109 ? -1.597 -21.828 -11.57 1 98.12 109 ARG A N 1
ATOM 863 C CA . ARG A 1 109 ? -2.438 -21.922 -12.758 1 98.12 109 ARG A CA 1
ATOM 864 C C . ARG A 1 109 ? -3.811 -21.312 -12.516 1 98.12 109 ARG A C 1
ATOM 866 O O . ARG A 1 109 ? -4.363 -21.438 -11.422 1 98.12 109 ARG A O 1
ATOM 873 N N . TYR A 1 110 ? -4.34 -20.656 -13.562 1 98.19 110 TYR A N 1
ATOM 874 C CA . TYR A 1 110 ? -5.691 -20.109 -13.57 1 98.19 110 TYR A CA 1
ATOM 875 C C . TYR A 1 110 ? -6.332 -20.266 -14.945 1 98.19 110 TYR A C 1
ATOM 877 O O . TYR A 1 110 ? -5.809 -19.75 -15.945 1 98.19 110 TYR A O 1
ATOM 885 N N . ASN A 1 111 ? -7.473 -20.953 -14.961 1 96.06 111 ASN A N 1
ATOM 886 C CA . ASN A 1 111 ? -8.117 -21.266 -16.234 1 96.06 111 ASN A CA 1
ATOM 887 C C . ASN A 1 111 ? -9.18 -20.234 -16.594 1 96.06 111 ASN A C 1
ATOM 889 O O . ASN A 1 111 ? -9.922 -20.422 -17.562 1 96.06 111 ASN A O 1
ATOM 893 N N . GLY A 1 112 ? -9.336 -19.203 -15.781 1 93.5 112 GLY A N 1
ATOM 894 C CA . GLY A 1 112 ? -10.289 -18.156 -16.094 1 93.5 112 GLY A CA 1
ATOM 895 C C . GLY A 1 112 ? -11.492 -18.156 -15.18 1 93.5 112 GLY A C 1
ATOM 896 O O . GLY A 1 112 ? -11.5 -18.828 -14.148 1 93.5 112 GLY A O 1
ATOM 897 N N . LEU A 1 113 ? -12.469 -17.328 -15.539 1 91.56 113 LEU A N 1
ATOM 898 C CA . LEU A 1 113 ? -13.656 -17.094 -14.727 1 91.56 113 LEU A CA 1
ATOM 899 C C . LEU A 1 113 ? -14.336 -18.406 -14.367 1 91.56 113 LEU A C 1
ATOM 901 O O . LEU A 1 113 ? -14.516 -19.281 -15.227 1 91.56 113 LEU A O 1
ATOM 905 N N . GLY A 1 114 ? -14.68 -18.547 -13.18 1 92.62 114 GLY A N 1
ATOM 906 C CA . GLY A 1 114 ? -15.367 -19.75 -12.719 1 92.62 114 GLY A CA 1
ATOM 907 C C . GLY A 1 114 ? -14.43 -20.859 -12.305 1 92.62 114 GLY A C 1
ATOM 908 O O . GLY A 1 114 ? -14.867 -21.891 -11.805 1 92.62 114 GLY A O 1
ATOM 909 N N . SER A 1 115 ? -13.188 -20.719 -12.477 1 95.62 115 SER A N 1
ATOM 910 C CA . SER A 1 115 ? -12.203 -21.734 -12.148 1 95.62 115 SER A CA 1
ATOM 911 C C . SER A 1 115 ? -11.461 -21.406 -10.859 1 95.62 115 SER A C 1
ATOM 913 O O . SER A 1 115 ? -11.57 -20.281 -10.344 1 95.62 115 SER A O 1
ATOM 915 N N . TYR A 1 116 ? -10.719 -22.359 -10.297 1 96.62 116 TYR A N 1
ATOM 916 C CA . TYR A 1 116 ? -9.836 -22.188 -9.148 1 96.62 116 TYR A CA 1
ATOM 917 C C . TYR A 1 116 ? -8.508 -21.562 -9.578 1 96.62 116 TYR A C 1
ATOM 919 O O . TYR A 1 116 ? -8.078 -21.734 -10.727 1 96.62 116 TYR A O 1
ATOM 927 N N . LEU A 1 117 ? -7.949 -20.828 -8.68 1 98.06 117 LEU A N 1
ATOM 928 C CA . LEU A 1 117 ? -6.512 -20.609 -8.734 1 98.06 117 LEU A CA 1
ATOM 929 C C . LEU A 1 117 ? -5.754 -21.75 -8.07 1 98.06 117 LEU A C 1
ATOM 931 O O . LEU A 1 117 ? -5.906 -22 -6.871 1 98.06 117 LEU A O 1
ATOM 935 N N . SER A 1 118 ? -4.879 -22.391 -8.828 1 98.19 118 SER A N 1
ATOM 936 C CA . SER A 1 118 ? -4.297 -23.641 -8.336 1 98.19 118 SER A CA 1
ATOM 937 C C . SER A 1 118 ? -2.781 -23.531 -8.203 1 98.19 118 SER A C 1
ATOM 939 O O . SER A 1 118 ? -2.117 -22.953 -9.078 1 98.19 118 SER A O 1
ATOM 941 N N . LEU A 1 119 ? -2.309 -24.062 -7.121 1 98.12 119 LEU A N 1
ATOM 942 C CA . LEU A 1 119 ? -0.877 -24.25 -6.914 1 98.12 119 LEU A CA 1
ATOM 943 C C . LEU A 1 119 ? -0.525 -25.734 -6.859 1 98.12 119 LEU A C 1
ATOM 945 O O . LEU A 1 119 ? -1.262 -26.531 -6.273 1 98.12 119 LEU A O 1
ATOM 949 N N . LYS A 1 120 ? 0.604 -26.078 -7.473 1 97.38 120 LYS A N 1
ATOM 950 C CA . LYS A 1 120 ? 1.029 -27.469 -7.465 1 97.38 120 LYS A CA 1
ATOM 951 C C . LYS A 1 120 ? 2.549 -27.594 -7.375 1 97.38 120 LYS A C 1
ATOM 953 O O . LYS A 1 120 ? 3.273 -26.812 -7.996 1 97.38 120 LYS A O 1
ATOM 958 N N . ARG A 1 121 ? 2.994 -28.5 -6.625 1 95.19 121 ARG A N 1
ATOM 959 C CA . ARG A 1 121 ? 4.41 -28.844 -6.531 1 95.19 121 ARG A CA 1
ATOM 960 C C . ARG A 1 121 ? 4.605 -30.344 -6.391 1 95.19 121 ARG A C 1
ATOM 962 O O . ARG A 1 121 ? 3.861 -31.016 -5.664 1 95.19 121 ARG A O 1
ATOM 969 N N . TYR A 1 122 ? 5.594 -30.875 -7.141 1 92.56 122 TYR A N 1
ATOM 970 C CA . TYR A 1 122 ? 5.941 -32.281 -6.965 1 92.56 122 TYR A CA 1
ATOM 971 C C . TYR A 1 122 ? 6.906 -32.469 -5.797 1 92.56 122 TYR A C 1
ATOM 973 O O . TYR A 1 122 ? 7.965 -31.828 -5.754 1 92.56 122 TYR A O 1
ATOM 981 N N . ASP A 1 123 ? 6.457 -33.312 -4.816 1 88.94 123 ASP A N 1
ATOM 982 C CA . ASP A 1 123 ? 7.316 -33.656 -3.689 1 88.94 123 ASP A CA 1
ATOM 983 C C . ASP A 1 123 ? 8.156 -34.906 -4.012 1 88.94 123 ASP A C 1
ATOM 985 O O . ASP A 1 123 ? 7.676 -36.031 -3.9 1 88.94 123 ASP A O 1
ATOM 989 N N . LYS A 1 124 ? 9.383 -34.719 -4.328 1 84.38 124 LYS A N 1
ATOM 990 C CA . LYS A 1 124 ? 10.273 -35.781 -4.754 1 84.38 124 LYS A CA 1
ATOM 991 C C . LYS A 1 124 ? 10.516 -36.781 -3.625 1 84.38 124 LYS A C 1
ATOM 993 O O . LYS A 1 124 ? 10.586 -38 -3.859 1 84.38 124 LYS A O 1
ATOM 998 N N . ASP A 1 125 ? 10.578 -36.281 -2.402 1 85 125 ASP A N 1
ATOM 999 C CA . ASP A 1 125 ? 10.883 -37.125 -1.262 1 85 125 ASP A CA 1
ATOM 1000 C C . ASP A 1 125 ? 9.766 -38.156 -1.021 1 85 125 ASP A C 1
ATOM 1002 O O . ASP A 1 125 ? 10.023 -39.281 -0.573 1 85 125 ASP A O 1
ATOM 1006 N N . HIS A 1 126 ? 8.602 -37.75 -1.347 1 87.25 126 HIS A N 1
ATOM 1007 C CA . HIS A 1 126 ? 7.457 -38.625 -1.063 1 87.25 126 HIS A CA 1
ATOM 1008 C C . HIS A 1 126 ? 6.824 -39.125 -2.35 1 87.25 126 HIS A C 1
ATOM 1010 O O . HIS A 1 126 ? 5.883 -39.938 -2.309 1 87.25 126 HIS A O 1
ATOM 1016 N N . GLY A 1 127 ? 7.371 -38.719 -3.494 1 89.25 127 GLY A N 1
ATOM 1017 C CA . GLY A 1 127 ? 6.883 -39.188 -4.785 1 89.25 127 GLY A CA 1
ATOM 1018 C C . GLY A 1 127 ? 5.438 -38.812 -5.043 1 89.25 127 GLY A C 1
ATOM 1019 O O . GLY A 1 127 ? 4.668 -39.594 -5.594 1 89.25 127 GLY A O 1
ATOM 1020 N N . GLN A 1 128 ? 5.082 -37.656 -4.422 1 92.75 128 GLN A N 1
ATOM 1021 C CA . GLN A 1 128 ? 3.693 -37.219 -4.543 1 92.75 128 GLN A CA 1
ATOM 1022 C C . GLN A 1 128 ? 3.609 -35.75 -4.953 1 92.75 128 GLN A C 1
ATOM 1024 O O . GLN A 1 128 ? 4.555 -35 -4.746 1 92.75 128 GLN A O 1
ATOM 1029 N N . THR A 1 129 ? 2.463 -35.438 -5.605 1 94.69 129 THR A N 1
ATOM 1030 C CA . THR A 1 129 ? 2.193 -34.062 -5.973 1 94.69 129 THR A CA 1
ATOM 1031 C C . THR A 1 129 ? 1.355 -33.375 -4.898 1 94.69 129 THR A C 1
ATOM 1033 O O . THR A 1 129 ? 0.329 -33.906 -4.469 1 94.69 129 THR A O 1
ATOM 1036 N N . ILE A 1 130 ? 1.878 -32.25 -4.422 1 94.5 130 ILE A N 1
ATOM 1037 C CA . ILE A 1 130 ? 1.123 -31.406 -3.504 1 94.5 130 ILE A CA 1
ATOM 1038 C C . ILE A 1 130 ? 0.339 -30.359 -4.293 1 94.5 130 ILE A C 1
ATOM 1040 O O . ILE A 1 130 ? 0.886 -29.703 -5.184 1 94.5 130 ILE A O 1
ATOM 1044 N N . SER A 1 131 ? -0.994 -30.266 -4.02 1 96.62 131 SER A N 1
ATOM 1045 C CA . SER A 1 131 ? -1.819 -29.281 -4.719 1 96.62 131 SER A CA 1
ATOM 1046 C C . SER A 1 131 ? -2.68 -28.484 -3.742 1 96.62 131 SER A C 1
ATOM 1048 O O . SER A 1 131 ? -3.031 -28.984 -2.67 1 96.62 131 SER A O 1
ATOM 1050 N N . CYS A 1 132 ? -2.949 -27.266 -4.062 1 97.44 132 CYS A N 1
ATOM 1051 C CA . CYS A 1 132 ? -3.859 -26.375 -3.35 1 97.44 132 CYS A CA 1
ATOM 1052 C C . CYS A 1 132 ? -4.695 -25.562 -4.324 1 97.44 132 CYS A C 1
ATOM 1054 O O . CYS A 1 132 ? -4.168 -25 -5.289 1 97.44 132 CYS A O 1
ATOM 1056 N N . ASN A 1 133 ? -5.996 -25.5 -4.043 1 97.75 133 ASN A N 1
ATOM 1057 C CA . ASN A 1 133 ? -6.9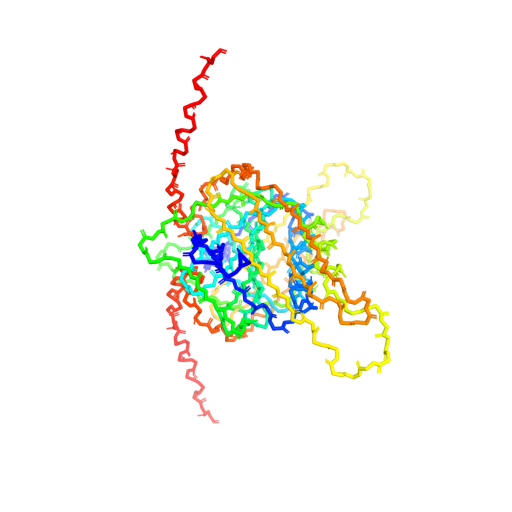26 -24.766 -4.887 1 97.75 133 ASN A CA 1
ATOM 1058 C C . ASN A 1 133 ? -7.617 -23.641 -4.113 1 97.75 133 ASN A C 1
ATOM 1060 O O . ASN A 1 133 ? -8.234 -23.891 -3.072 1 97.75 133 ASN A O 1
ATOM 1064 N N . LEU A 1 134 ? -7.539 -22.422 -4.645 1 98.12 134 LEU A N 1
ATOM 1065 C CA . LEU A 1 134 ? -8.203 -21.266 -4.047 1 98.12 134 LEU A CA 1
ATOM 1066 C C . LEU A 1 134 ? -9.406 -20.844 -4.883 1 98.12 134 LEU A C 1
ATOM 1068 O O . LEU A 1 134 ? -9.32 -20.766 -6.109 1 98.12 134 LEU A O 1
ATOM 1072 N N . THR A 1 135 ? -10.445 -20.531 -4.219 1 96.44 135 THR A N 1
ATOM 1073 C CA . THR A 1 135 ? -11.656 -20.062 -4.895 1 96.44 135 THR A CA 1
ATOM 1074 C C . THR A 1 135 ? -11.656 -18.547 -5.035 1 96.44 135 THR A C 1
ATOM 1076 O O . THR A 1 135 ? -11.727 -17.828 -4.039 1 96.44 135 THR A O 1
ATOM 1079 N N . PRO A 1 136 ? -11.578 -18.078 -6.277 1 96.88 136 PRO A N 1
ATOM 1080 C CA . PRO A 1 136 ? -11.742 -16.625 -6.453 1 96.88 136 PRO A CA 1
ATOM 1081 C C . PRO A 1 136 ? -13.094 -16.125 -5.953 1 96.88 136 PRO A C 1
ATOM 1083 O O . PRO A 1 136 ? -14.109 -16.812 -6.102 1 96.88 136 PRO A O 1
ATOM 1086 N N . ILE A 1 137 ? -13.07 -14.953 -5.309 1 95.25 137 ILE A N 1
ATOM 1087 C CA . ILE A 1 137 ? -14.305 -14.344 -4.836 1 95.25 137 ILE A CA 1
ATOM 1088 C C . ILE A 1 137 ? -14.492 -12.977 -5.484 1 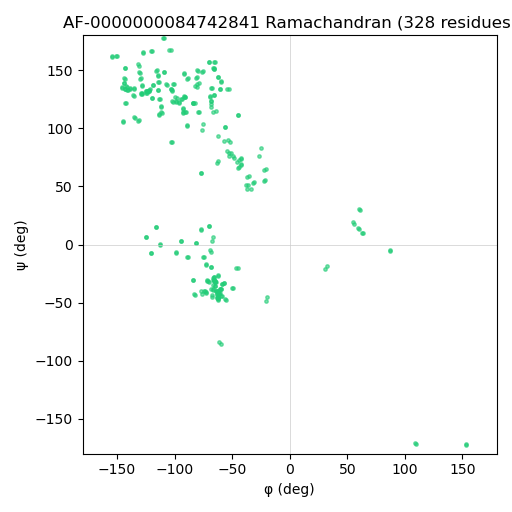95.25 137 ILE A C 1
ATOM 1090 O O . ILE A 1 137 ? -13.586 -12.477 -6.16 1 95.25 137 ILE A O 1
ATOM 1094 N N . GLU A 1 138 ? -15.672 -12.461 -5.352 1 91.06 138 GLU A N 1
ATOM 1095 C CA . GLU A 1 138 ? -15.891 -11.086 -5.793 1 91.06 138 GLU A CA 1
ATOM 1096 C C . GLU A 1 138 ? -15.102 -10.102 -4.938 1 91.06 138 GLU A C 1
ATOM 1098 O O . GLU A 1 138 ? -15.148 -10.156 -3.707 1 91.06 138 GLU A O 1
ATOM 1103 N N . PRO A 1 139 ? -14.375 -9.258 -5.711 1 88.5 139 PRO A N 1
ATOM 1104 C CA . PRO A 1 139 ? -13.594 -8.297 -4.938 1 88.5 139 PRO A CA 1
ATOM 1105 C C . PRO A 1 139 ? -14.469 -7.312 -4.164 1 88.5 139 PRO A C 1
ATOM 1107 O O . PRO A 1 139 ? -15.625 -7.102 -4.52 1 88.5 139 PRO A O 1
ATOM 1110 N N . GLU A 1 140 ? -13.945 -6.867 -3.078 1 80.25 140 GLU A N 1
ATOM 1111 C CA . GLU A 1 140 ? -14.648 -5.836 -2.322 1 80.25 140 GLU A CA 1
ATOM 1112 C C . GLU A 1 140 ? -14.672 -4.512 -3.08 1 80.25 140 GLU A C 1
ATOM 1114 O O . GLU A 1 140 ? -13.711 -4.172 -3.775 1 80.25 140 GLU A O 1
ATOM 1119 N N . GLU A 1 141 ? -15.805 -3.893 -3.367 1 64.56 141 GLU A N 1
ATOM 1120 C CA . GLU A 1 141 ? -16.031 -2.684 -4.156 1 64.56 141 GLU A CA 1
ATOM 1121 C C . GLU A 1 141 ? -15.031 -1.589 -3.779 1 64.56 141 GLU A C 1
ATOM 1123 O O . GLU A 1 141 ? -14.773 -1.354 -2.596 1 64.56 141 GLU A O 1
ATOM 1128 N N . GLU A 1 142 ? -14.117 -1.317 -4.789 1 59.28 142 GLU A N 1
ATOM 1129 C CA . GLU A 1 142 ? -13.227 -0.173 -4.641 1 59.28 142 GLU A CA 1
ATOM 1130 C C . GLU A 1 142 ? -13.938 1.132 -4.98 1 59.28 142 GLU A C 1
ATOM 1132 O O . GLU A 1 142 ? -14.703 1.194 -5.949 1 59.28 142 GLU A O 1
ATOM 1137 N N . GLU A 1 143 ? -14.133 2.01 -4.055 1 53.41 143 GLU A N 1
ATOM 1138 C CA . GLU A 1 143 ? -14.602 3.32 -4.488 1 53.41 143 GLU A CA 1
ATOM 1139 C C . GLU A 1 143 ? -13.516 4.066 -5.266 1 53.41 143 GLU A C 1
ATOM 1141 O O . GLU A 1 143 ? -12.328 3.926 -4.969 1 53.41 143 GLU A O 1
ATOM 1146 N N . VAL A 1 144 ? -13.727 4.422 -6.586 1 51.62 144 VAL A N 1
ATOM 1147 C CA . VAL A 1 144 ? -12.844 5.223 -7.426 1 51.62 144 VAL A CA 1
ATOM 1148 C C . VAL A 1 144 ? -12.586 6.57 -6.766 1 51.62 144 VAL A C 1
ATOM 1150 O O . VAL A 1 144 ? -13.523 7.273 -6.375 1 51.62 144 VAL A O 1
ATOM 1153 N N . ASP A 1 145 ? -11.406 6.789 -6.105 1 55.88 145 ASP A N 1
ATOM 1154 C CA . ASP A 1 145 ? -11.094 8.039 -5.426 1 55.88 145 ASP A CA 1
ATOM 1155 C C . ASP A 1 145 ? -10.188 8.922 -6.281 1 55.88 145 ASP A C 1
ATOM 1157 O O . ASP A 1 145 ? -9.266 8.422 -6.938 1 55.88 145 ASP A O 1
ATOM 1161 N N . ALA A 1 146 ? -10.5 10.102 -6.531 1 55.56 146 ALA A N 1
ATOM 1162 C CA . ALA A 1 146 ? -9.859 11.133 -7.344 1 55.56 146 ALA A CA 1
ATOM 1163 C C . ALA A 1 146 ? -8.383 11.258 -6.992 1 55.56 146 ALA A C 1
ATOM 1165 O O . ALA A 1 146 ? -7.555 11.562 -7.859 1 55.56 146 ALA A O 1
ATOM 1166 N N . LEU A 1 147 ? -8.047 11.125 -5.766 1 58.5 147 LEU A N 1
ATOM 1167 C CA . LEU A 1 147 ? -6.664 11.336 -5.359 1 58.5 147 LEU A CA 1
ATOM 1168 C C . LEU A 1 147 ? -5.754 10.266 -5.949 1 58.5 147 LEU A C 1
ATOM 1170 O O . LEU A 1 147 ? -4.559 10.5 -6.148 1 58.5 147 LEU A O 1
ATOM 1174 N N . THR A 1 148 ? -6.195 9.133 -6.066 1 56.91 148 THR A N 1
ATOM 1175 C CA . THR A 1 148 ? -5.348 8.008 -6.453 1 56.91 148 THR A CA 1
ATOM 1176 C C . THR A 1 148 ? -5.066 8.039 -7.953 1 56.91 148 THR A C 1
ATOM 1178 O O . THR A 1 148 ? -4.117 7.406 -8.422 1 56.91 148 THR A O 1
ATOM 1181 N N . GLY A 1 149 ? -5.379 9.203 -8.57 1 47.47 149 GLY A N 1
ATOM 1182 C CA . GLY A 1 149 ? -5.148 9.266 -10.008 1 47.47 149 GLY A CA 1
ATOM 1183 C C . GLY A 1 149 ? -5.309 7.926 -10.703 1 47.47 149 GLY A C 1
ATOM 1184 O O . GLY A 1 149 ? -5.016 7.797 -11.891 1 47.47 149 GLY A O 1
ATOM 1185 N N . THR A 1 150 ? -5.18 6.906 -9.828 1 41.22 150 THR A N 1
ATOM 1186 C CA . THR A 1 150 ? -5.344 5.672 -10.586 1 41.22 150 THR A CA 1
ATOM 1187 C C . THR A 1 150 ? -6.738 5.598 -11.203 1 41.22 150 THR A C 1
ATOM 1189 O O . THR A 1 150 ? -7.738 5.555 -10.484 1 41.22 150 THR A O 1
ATOM 1192 N N . ASP A 1 151 ? -6.855 6.414 -12.164 1 36.94 151 ASP A N 1
ATOM 1193 C CA . ASP A 1 151 ? -8.008 6.031 -12.984 1 36.94 151 ASP A CA 1
ATOM 1194 C C . ASP A 1 151 ? -8.125 4.512 -13.086 1 36.94 151 ASP A C 1
ATOM 1196 O O . ASP A 1 151 ? -7.441 3.881 -13.891 1 36.94 151 ASP A O 1
ATOM 1200 N N . ILE A 1 152 ? -8.039 3.891 -12.047 1 36.66 152 ILE A N 1
ATOM 1201 C CA . ILE A 1 152 ? -8.43 2.508 -12.297 1 36.66 152 ILE A CA 1
ATOM 1202 C C . ILE A 1 152 ? -9.688 2.477 -13.164 1 36.66 152 ILE A C 1
ATOM 1204 O O . ILE A 1 152 ? -10.758 2.916 -12.734 1 36.66 152 ILE A O 1
ATOM 1208 N N . HIS A 1 153 ? -9.469 2.775 -14.289 1 34.59 153 HIS A N 1
ATOM 1209 C CA . HIS A 1 153 ? -10.492 2.221 -15.172 1 34.59 153 HIS A CA 1
ATOM 1210 C C . HIS A 1 153 ? -11.023 0.896 -14.633 1 34.59 153 HIS A C 1
ATOM 1212 O O . HIS A 1 153 ? -10.359 -0.135 -14.734 1 34.59 153 HIS A O 1
ATOM 1218 N N . ILE A 1 154 ? -11.414 0.905 -13.484 1 35.25 154 ILE A N 1
ATOM 1219 C CA . ILE A 1 154 ? -12.352 -0.179 -13.211 1 35.25 154 ILE A CA 1
ATOM 1220 C C . ILE A 1 154 ? -13.242 -0.413 -14.43 1 35.25 154 ILE A C 1
ATOM 1222 O O . ILE A 1 154 ? -14.125 0.395 -14.719 1 35.25 154 ILE A O 1
ATOM 1226 N N . GLN A 1 155 ? -12.648 -0.664 -15.398 1 31.14 155 GLN A N 1
ATOM 1227 C CA . GLN A 1 155 ? -13.562 -1.342 -16.312 1 31.14 155 GLN A CA 1
ATOM 1228 C C . GLN A 1 155 ? -14.43 -2.355 -15.57 1 31.14 155 GLN A C 1
ATOM 1230 O O . GLN A 1 155 ? -13.922 -3.348 -15.047 1 31.14 155 GLN A O 1
ATOM 1235 N N . LYS A 1 156 ? -15.414 -1.839 -14.812 1 34.66 156 LYS A N 1
ATOM 1236 C CA . LYS A 1 156 ? -16.547 -2.699 -14.5 1 34.66 156 LYS A CA 1
ATOM 1237 C C . LYS A 1 156 ? -16.672 -3.836 -15.516 1 34.66 156 LYS A C 1
ATOM 1239 O O . LYS A 1 156 ? -17.141 -3.623 -16.641 1 34.66 156 LYS A O 1
ATOM 1244 N N . MET A 1 157 ? -15.68 -4.562 -15.695 1 32.69 157 MET A N 1
ATOM 1245 C CA . MET A 1 157 ? -16.141 -5.793 -16.344 1 32.69 157 MET A CA 1
ATOM 1246 C C . MET A 1 157 ? -17.344 -6.371 -15.609 1 32.69 157 MET A C 1
ATOM 1248 O O . MET A 1 157 ? -17.266 -6.699 -14.43 1 32.69 157 MET A O 1
ATOM 1252 N N . ILE A 1 158 ? -18.531 -5.836 -15.75 1 35.31 158 ILE A N 1
ATOM 1253 C CA . ILE A 1 158 ? -19.844 -6.465 -15.602 1 35.31 158 ILE A CA 1
ATOM 1254 C C . ILE A 1 158 ? -19.719 -7.973 -15.797 1 35.31 158 ILE A C 1
ATOM 1256 O O . ILE A 1 158 ? -19.438 -8.438 -16.906 1 35.31 158 ILE A O 1
ATOM 1260 N N . LEU A 1 159 ? -19.047 -8.68 -15.016 1 33.16 159 LEU A N 1
ATOM 1261 C CA . LEU A 1 159 ? -19.422 -10.086 -14.977 1 33.16 159 LEU A CA 1
ATOM 1262 C C . LEU A 1 159 ? -20.938 -10.242 -14.898 1 33.16 159 LEU A C 1
ATOM 1264 O O . LEU A 1 159 ? -21.562 -9.805 -13.93 1 33.16 159 LEU A O 1
ATOM 1268 N N . LYS A 1 160 ? -21.719 -9.883 -15.875 1 31.03 160 LYS A N 1
ATOM 1269 C CA . LYS A 1 160 ? -23.047 -10.461 -16.125 1 31.03 160 LYS A CA 1
ATOM 1270 C C . LYS A 1 160 ? -23.062 -11.953 -15.797 1 31.03 160 LYS A C 1
ATOM 1272 O O . LYS A 1 160 ? -22.641 -12.781 -16.594 1 31.03 160 LYS A O 1
ATOM 1277 N N . VAL A 1 161 ? -22.578 -12.289 -14.547 1 32.19 161 VAL A N 1
ATOM 1278 C CA . VAL A 1 161 ? -22.984 -13.633 -14.156 1 32.19 161 VAL A CA 1
ATOM 1279 C C . VAL A 1 161 ? -24.5 -13.781 -14.344 1 32.19 161 VAL A C 1
ATOM 1281 O O . VAL A 1 161 ? -25.281 -13.07 -13.711 1 32.19 161 VAL A O 1
ATOM 1284 N N . ASN A 1 162 ? -25 -13.977 -15.484 1 32.97 162 ASN A N 1
ATOM 1285 C CA . ASN A 1 162 ? -26.328 -14.539 -15.734 1 32.97 162 ASN A CA 1
ATOM 1286 C C . ASN A 1 162 ? -26.625 -15.711 -14.805 1 32.97 162 ASN A C 1
ATOM 1288 O O . ASN A 1 162 ? -25.984 -16.766 -14.898 1 32.97 162 ASN A O 1
ATOM 1292 N N . TYR A 1 163 ? -26.797 -15.523 -13.516 1 29.39 163 TYR A N 1
ATOM 1293 C CA . TYR A 1 163 ? -27.562 -16.531 -12.789 1 29.39 163 TYR A CA 1
ATOM 1294 C C . TYR A 1 163 ? -28.906 -16.781 -13.453 1 29.39 163 TYR A C 1
ATOM 1296 O O . TYR A 1 163 ? -29.719 -15.859 -13.586 1 29.39 163 TYR A O 1
ATOM 1304 N N . LYS A 1 164 ? -29.016 -17.484 -14.547 1 27.69 164 LYS A N 1
ATOM 1305 C CA . LYS A 1 164 ? -30.281 -18.094 -14.938 1 27.69 164 LYS A CA 1
ATOM 1306 C C . LYS A 1 164 ? -30.859 -18.922 -13.789 1 27.69 164 LYS A C 1
ATOM 1308 O O . LYS A 1 164 ? -30.188 -19.781 -13.234 1 27.69 164 LYS A O 1
ATOM 1313 N N . ASP A 1 165 ? -31.672 -18.219 -12.898 1 27.31 165 ASP A N 1
ATOM 1314 C CA . ASP A 1 165 ? -32.75 -18.906 -12.156 1 27.31 165 ASP A CA 1
ATOM 1315 C C . ASP A 1 165 ? -33.219 -20.141 -12.898 1 27.31 165 ASP A C 1
ATOM 1317 O O . ASP A 1 165 ? -33.688 -20.031 -14.039 1 27.31 165 ASP A O 1
ATOM 1321 N N . TYR A 1 166 ? -32.562 -21.297 -12.773 1 22.42 166 TYR A N 1
ATOM 1322 C CA . TYR A 1 166 ? -33.438 -22.469 -12.805 1 22.42 166 TYR A CA 1
ATOM 1323 C C . TYR A 1 166 ? -34.375 -22.484 -11.594 1 22.42 166 TYR A C 1
ATOM 1325 O O . TYR A 1 166 ? -34 -22.016 -10.516 1 22.42 166 TYR A O 1
ATOM 1333 N N . MET B 1 1 ? 0.651 39.094 13.844 1 36.44 1 MET B N 1
ATOM 1334 C CA . MET B 1 1 ? 1.849 38.594 13.164 1 36.44 1 MET B CA 1
ATOM 1335 C C . MET B 1 1 ? 1.684 37.156 12.727 1 36.44 1 MET B C 1
ATOM 1337 O O . MET B 1 1 ? 2.355 36.688 11.805 1 36.44 1 MET B O 1
ATOM 1341 N N . GLU B 1 2 ? 0.997 36.375 13.531 1 46.16 2 GLU B N 1
ATOM 1342 C CA . GLU B 1 2 ? 0.747 34.938 13.312 1 46.16 2 GLU B CA 1
ATOM 1343 C C . GLU B 1 2 ? -0.097 34.719 12.062 1 46.16 2 GLU B C 1
ATOM 1345 O O . GLU B 1 2 ? 0.099 33.719 11.344 1 46.16 2 GLU B O 1
ATOM 1350 N N . ASP B 1 3 ? -1.039 35.562 11.898 1 50.47 3 ASP B N 1
ATOM 1351 C CA . ASP B 1 3 ? -2.029 35.531 10.828 1 50.47 3 ASP B CA 1
ATOM 1352 C C . ASP B 1 3 ? -1.378 35.75 9.461 1 50.47 3 ASP B C 1
ATOM 1354 O O . ASP B 1 3 ? -1.807 35.188 8.461 1 50.47 3 ASP B O 1
ATOM 1358 N N . HIS B 1 4 ? -0.316 36.531 9.484 1 51.12 4 HIS B N 1
ATOM 1359 C CA . HIS B 1 4 ? 0.295 36.906 8.219 1 51.12 4 HIS B CA 1
ATOM 1360 C C . HIS B 1 4 ? 1.026 35.719 7.582 1 51.12 4 HIS B C 1
ATOM 1362 O O . HIS B 1 4 ? 1.122 35.656 6.355 1 51.12 4 HIS B O 1
ATOM 1368 N N . GLU B 1 5 ? 1.51 34.906 8.414 1 55.62 5 GLU B N 1
ATOM 1369 C CA . GLU B 1 5 ? 2.289 33.781 7.902 1 55.62 5 GLU B CA 1
ATOM 1370 C C . GLU B 1 5 ? 1.396 32.75 7.184 1 55.62 5 GLU B C 1
ATOM 1372 O O . GLU B 1 5 ? 1.836 32.094 6.246 1 55.62 5 GLU B O 1
ATOM 1377 N N . GLU B 1 6 ? 0.188 32.656 7.645 1 57.22 6 GLU B N 1
ATOM 1378 C CA . GLU B 1 6 ? -0.767 31.781 6.969 1 57.22 6 GLU B CA 1
ATOM 1379 C C . GLU B 1 6 ? -0.991 32.219 5.523 1 57.22 6 GLU B C 1
ATOM 1381 O O . GLU B 1 6 ? -1.171 31.375 4.637 1 57.22 6 GLU B O 1
ATOM 1386 N N . GLN B 1 7 ? -1.013 33.562 5.375 1 59.59 7 GLN B N 1
ATOM 1387 C CA . GLN B 1 7 ? -1.423 34.094 4.078 1 59.59 7 GLN B CA 1
ATOM 1388 C C . GLN B 1 7 ? -0.375 33.812 3.008 1 59.59 7 GLN B C 1
ATOM 1390 O O . GLN B 1 7 ? -0.674 33.844 1.813 1 59.59 7 GLN B O 1
ATOM 1395 N N . ARG B 1 8 ? 0.784 33.219 3.432 1 77.69 8 ARG B N 1
ATOM 1396 C CA . ARG B 1 8 ? 1.794 33.094 2.385 1 77.69 8 ARG B CA 1
ATOM 1397 C C . ARG B 1 8 ? 2.258 31.656 2.215 1 77.69 8 ARG B C 1
ATOM 1399 O O . ARG B 1 8 ? 3.119 31.375 1.379 1 77.69 8 ARG B O 1
ATOM 1406 N N . SER B 1 9 ? 1.561 30.75 2.949 1 92.38 9 SER B N 1
ATOM 1407 C CA . SER B 1 9 ? 2.068 29.391 2.832 1 92.38 9 SER B CA 1
ATOM 1408 C C . SER B 1 9 ? 1.562 28.719 1.559 1 92.38 9 SER B C 1
ATOM 1410 O O . SER B 1 9 ? 0.458 29.016 1.093 1 92.38 9 SER B O 1
ATOM 1412 N N . GLN B 1 10 ? 2.391 27.906 0.935 1 97.06 10 GLN B N 1
ATOM 1413 C CA . GLN B 1 10 ? 1.949 27.172 -0.241 1 97.06 10 GLN B CA 1
ATOM 1414 C C . GLN B 1 10 ? 0.867 26.156 0.121 1 97.06 10 GLN B C 1
ATOM 1416 O O . GLN B 1 10 ? 0.013 25.828 -0.706 1 97.06 10 GLN B O 1
ATOM 1421 N N . PHE B 1 11 ? 0.934 25.734 1.32 1 97.88 11 PHE B N 1
ATOM 1422 C CA . PHE B 1 11 ? -0.076 24.812 1.831 1 97.88 11 PHE B CA 1
ATOM 1423 C C . PHE B 1 11 ? -0.351 25.078 3.307 1 97.88 11 PHE B C 1
ATOM 1425 O O . PHE B 1 11 ? 0.578 25.297 4.086 1 97.88 11 PHE B O 1
ATOM 1432 N N . PHE B 1 12 ? -1.657 25.094 3.631 1 98 12 PHE B N 1
ATOM 1433 C CA . PHE B 1 12 ? -2.104 25.234 5.012 1 98 12 PHE B CA 1
ATOM 1434 C C . PHE B 1 12 ? -3.338 24.375 5.27 1 98 12 PHE B C 1
ATOM 1436 O O . PHE B 1 12 ? -4.258 24.344 4.449 1 98 12 PHE B O 1
ATOM 1443 N N . GLY B 1 13 ? -3.303 23.641 6.395 1 98.12 13 GLY B N 1
ATOM 1444 C CA . GLY B 1 13 ? -4.449 22.844 6.789 1 98.12 13 GLY B CA 1
ATOM 1445 C C . GLY B 1 13 ? -4.668 22.812 8.289 1 98.12 13 GLY B C 1
ATOM 1446 O O . GLY B 1 13 ? -3.727 23 9.062 1 98.12 13 GLY B O 1
ATOM 1447 N N . VAL B 1 14 ? -5.926 22.641 8.648 1 98 14 VAL B N 1
ATOM 1448 C CA . VAL B 1 14 ? -6.305 22.297 10.016 1 98 14 VAL B CA 1
ATOM 1449 C C . VAL B 1 14 ? -6.852 20.859 10.062 1 98 14 VAL B C 1
ATOM 1451 O O . VAL B 1 14 ? -7.922 20.594 9.516 1 98 14 VAL B O 1
ATOM 1454 N N . ILE B 1 15 ? -6.109 20.016 10.719 1 97.88 15 ILE B N 1
ATOM 1455 C CA . ILE B 1 15 ? -6.43 18.594 10.766 1 97.88 15 ILE B CA 1
ATOM 1456 C C . ILE B 1 15 ? -7.508 18.344 11.812 1 97.88 15 ILE B C 1
ATOM 1458 O O . ILE B 1 15 ? -7.441 18.875 12.922 1 97.88 15 ILE B O 1
ATOM 1462 N N . LYS B 1 16 ? -8.508 17.516 11.445 1 96.75 16 LYS B N 1
ATOM 1463 C CA . LYS B 1 16 ? -9.625 17.234 12.336 1 96.75 16 LYS B CA 1
ATOM 1464 C C . LYS B 1 16 ? -9.211 16.312 13.477 1 96.75 16 LYS B C 1
ATOM 1466 O O . LYS B 1 16 ? -9.648 16.484 14.617 1 96.75 16 LYS B O 1
ATOM 1471 N N . SER B 1 17 ? -8.367 15.289 13.133 1 95.56 17 SER B N 1
ATOM 1472 C CA . SER B 1 17 ? -7.98 14.289 14.125 1 95.56 17 SER B CA 1
ATOM 1473 C C . SER B 1 17 ? -6.543 13.828 13.922 1 95.56 17 SER B C 1
ATOM 1475 O O . SER B 1 17 ? -6.262 13.047 13.008 1 95.56 17 SER B O 1
ATOM 1477 N N . ALA B 1 18 ? -5.723 14.305 14.805 1 96.62 18 ALA B N 1
ATOM 1478 C CA . ALA B 1 18 ? -4.332 13.859 14.773 1 96.62 18 ALA B CA 1
ATOM 1479 C C . ALA B 1 18 ? -4.238 12.344 14.945 1 96.62 18 ALA B C 1
ATOM 1481 O O . ALA B 1 18 ? -3.395 11.695 14.328 1 96.62 18 ALA B O 1
ATOM 1482 N N . ARG B 1 19 ? -5.121 11.797 15.711 1 95.69 19 ARG B N 1
ATOM 1483 C CA . ARG B 1 19 ? -5.141 10.359 15.969 1 95.69 19 ARG B CA 1
ATOM 1484 C C . ARG B 1 19 ? -5.383 9.578 14.68 1 95.69 19 ARG B C 1
ATOM 1486 O O . ARG B 1 19 ? -4.699 8.594 14.406 1 95.69 19 ARG B O 1
ATOM 1493 N N . SER B 1 20 ? -6.34 10.031 13.938 1 96.25 20 SER B N 1
ATOM 1494 C CA . SER B 1 20 ? -6.629 9.375 12.664 1 96.25 20 SER B CA 1
ATOM 1495 C C . SER B 1 20 ? -5.414 9.398 11.742 1 96.25 20 SER B C 1
ATOM 1497 O O . SER B 1 20 ? -5.148 8.43 11.031 1 96.25 20 SER B O 1
ATOM 1499 N N . PHE B 1 21 ? -4.73 10.453 11.773 1 97.81 21 PHE B N 1
ATOM 1500 C CA . PHE B 1 21 ? -3.539 10.578 10.938 1 97.81 21 PHE B CA 1
ATOM 1501 C C . PHE B 1 21 ? -2.445 9.625 11.406 1 97.81 21 PHE B C 1
ATOM 1503 O O . PHE B 1 21 ? -1.815 8.953 10.594 1 97.81 21 PHE B O 1
ATOM 1510 N N . ILE B 1 22 ? -2.23 9.539 12.688 1 98.06 22 ILE B N 1
ATOM 1511 C CA . ILE B 1 22 ? -1.266 8.602 13.25 1 98.06 22 ILE B CA 1
ATOM 1512 C C . ILE B 1 22 ? -1.603 7.184 12.805 1 98.06 22 ILE B C 1
ATOM 1514 O O . ILE B 1 22 ? -0.731 6.453 12.32 1 98.06 22 ILE B O 1
ATOM 1518 N N . ASN B 1 23 ? -2.82 6.832 12.914 1 97.06 23 ASN B N 1
ATOM 1519 C CA . ASN B 1 23 ? -3.26 5.484 12.562 1 97.06 23 ASN B CA 1
ATOM 1520 C C . ASN B 1 23 ? -3.025 5.188 11.078 1 97.06 23 ASN B C 1
ATOM 1522 O O . ASN B 1 23 ? -2.586 4.094 10.727 1 97.06 23 ASN B O 1
ATOM 1526 N N . LEU B 1 24 ? -3.316 6.16 10.242 1 97.31 24 LEU B N 1
ATOM 1527 C CA . LEU B 1 24 ? -3.09 6 8.805 1 97.31 24 LEU B CA 1
ATOM 1528 C C . LEU B 1 24 ? -1.608 5.797 8.508 1 97.31 24 LEU B C 1
ATOM 1530 O O . LEU B 1 24 ? -1.242 4.93 7.719 1 97.31 24 LEU B O 1
ATOM 1534 N N . ILE B 1 25 ? -0.814 6.594 9.109 1 97.88 25 ILE B N 1
ATOM 1535 C CA . ILE B 1 25 ? 0.626 6.508 8.898 1 97.88 25 ILE B CA 1
ATOM 1536 C C . ILE B 1 25 ? 1.14 5.152 9.375 1 97.88 25 ILE B C 1
ATOM 1538 O O . ILE B 1 25 ? 1.928 4.5 8.688 1 97.88 25 ILE B O 1
ATOM 1542 N N . LYS B 1 26 ? 0.677 4.652 10.453 1 96.69 26 LYS B N 1
ATOM 1543 C CA . LYS B 1 26 ? 1.085 3.361 11 1 96.69 26 LYS B CA 1
ATOM 1544 C C . LYS B 1 26 ? 0.692 2.223 10.062 1 96.69 26 LYS B C 1
ATOM 1546 O O . LYS B 1 26 ? 1.39 1.209 9.984 1 96.69 26 LYS B O 1
ATOM 1551 N N . SER B 1 27 ? -0.367 2.35 9.375 1 95.69 27 SER B N 1
ATOM 1552 C CA . SER B 1 27 ? -0.886 1.3 8.5 1 95.69 27 SER B CA 1
ATOM 1553 C C . SER B 1 27 ? 0.023 1.083 7.293 1 95.69 27 SER B C 1
ATOM 1555 O O . SER B 1 27 ? -0.046 0.041 6.637 1 95.69 27 SER B O 1
ATOM 1557 N N . ILE B 1 28 ? 0.879 2.078 6.973 1 95.94 28 ILE B N 1
ATOM 1558 C CA . ILE B 1 28 ? 1.71 1.949 5.781 1 95.94 28 ILE B CA 1
ATOM 1559 C C . ILE B 1 28 ? 3.182 1.895 6.184 1 95.94 28 ILE B C 1
ATOM 1561 O O . ILE B 1 28 ? 4.066 2.141 5.359 1 95.94 28 ILE B O 1
ATOM 1565 N N . ASN B 1 29 ? 3.406 1.673 7.418 1 91.19 29 ASN B N 1
ATOM 1566 C CA . ASN B 1 29 ? 4.766 1.75 7.941 1 91.19 29 ASN B CA 1
ATOM 1567 C C . ASN B 1 29 ? 5.574 0.507 7.586 1 91.19 29 ASN B C 1
ATOM 1569 O O . ASN B 1 29 ? 6.082 -0.183 8.469 1 91.19 29 ASN B O 1
ATOM 1573 N N . ILE B 1 30 ? 5.793 0.219 6.266 1 90.44 30 ILE B N 1
ATOM 1574 C CA . ILE B 1 30 ? 6.578 -0.886 5.727 1 90.44 30 ILE B CA 1
ATOM 1575 C C . ILE B 1 30 ? 8.062 -0.514 5.73 1 90.44 30 ILE B C 1
ATOM 1577 O O . ILE B 1 30 ? 8.914 -1.346 6.047 1 90.44 30 ILE B O 1
ATOM 1581 N N . LYS B 1 31 ? 8.406 0.652 5.336 1 89 31 LYS B N 1
ATOM 1582 C CA . LYS B 1 31 ? 9.703 1.31 5.418 1 89 31 LYS B CA 1
ATOM 1583 C C . LYS B 1 31 ? 9.586 2.678 6.082 1 89 31 LYS B C 1
ATOM 1585 O O . LYS B 1 31 ? 8.5 3.26 6.133 1 89 31 LYS B O 1
ATOM 1590 N N . ASN B 1 32 ? 10.68 3.162 6.438 1 90.06 32 ASN B N 1
ATOM 1591 C CA . ASN B 1 32 ? 10.602 4.359 7.27 1 90.06 32 ASN B CA 1
ATOM 1592 C C . ASN B 1 32 ? 10.453 5.621 6.422 1 90.06 32 ASN B C 1
ATOM 1594 O O . ASN B 1 32 ? 9.789 6.574 6.836 1 90.06 32 ASN B O 1
ATOM 1598 N N . ILE B 1 33 ? 11.008 5.617 5.203 1 94.5 33 ILE B N 1
ATOM 1599 C CA . ILE B 1 33 ? 10.945 6.848 4.426 1 94.5 33 ILE B CA 1
ATOM 1600 C C . ILE B 1 33 ? 9.758 6.797 3.473 1 94.5 33 ILE B C 1
ATOM 1602 O O . ILE B 1 33 ? 9.656 5.887 2.646 1 94.5 33 ILE B O 1
ATOM 1606 N N . ALA B 1 34 ? 8.867 7.773 3.605 1 96.31 34 ALA B N 1
ATOM 1607 C CA . ALA B 1 34 ? 7.711 7.914 2.723 1 96.31 34 ALA B CA 1
ATOM 1608 C C . ALA B 1 34 ? 7.871 9.125 1.8 1 96.31 34 ALA B C 1
ATOM 1610 O O . ALA B 1 34 ? 8.586 10.07 2.127 1 96.31 34 ALA B O 1
ATOM 1611 N N . THR B 1 35 ? 7.309 9.031 0.607 1 95.56 35 THR B N 1
ATOM 1612 C CA . THR B 1 35 ? 7.188 10.172 -0.297 1 95.56 35 THR B CA 1
ATOM 1613 C C . THR B 1 35 ? 5.859 10.898 -0.084 1 95.56 35 THR B C 1
ATOM 1615 O O . THR B 1 35 ? 4.797 10.273 -0.124 1 95.56 35 THR B O 1
ATOM 1618 N N . CYS B 1 36 ? 5.91 12.18 0.127 1 96.94 36 CYS B N 1
ATOM 1619 C CA . CYS B 1 36 ? 4.734 13 0.371 1 96.94 36 CYS B CA 1
ATOM 1620 C C . CYS B 1 36 ? 4.348 13.789 -0.877 1 96.94 36 CYS B C 1
ATOM 1622 O O . CYS B 1 36 ? 5.207 14.367 -1.541 1 96.94 36 CYS B O 1
ATOM 1624 N N . TYR B 1 37 ? 3.105 13.758 -1.188 1 95.12 37 TYR B N 1
ATOM 1625 C CA . TYR B 1 37 ? 2.504 14.57 -2.236 1 95.12 37 TYR B CA 1
ATOM 1626 C C . TYR B 1 37 ? 1.382 15.438 -1.676 1 95.12 37 TYR B C 1
ATOM 1628 O O . TYR B 1 37 ? 0.527 14.953 -0.931 1 95.12 37 TYR B O 1
ATOM 1636 N N . ILE B 1 38 ? 1.392 16.672 -2.02 1 96.44 38 ILE B N 1
ATOM 1637 C CA . ILE B 1 38 ? 0.313 17.578 -1.652 1 96.44 38 ILE B CA 1
ATOM 1638 C C . ILE B 1 38 ? -0.435 18.031 -2.906 1 96.44 38 ILE B C 1
ATOM 1640 O O . ILE B 1 38 ? 0.116 18.75 -3.74 1 96.44 38 ILE B O 1
ATOM 1644 N N . HIS B 1 39 ? -1.694 17.562 -2.994 1 94.12 39 HIS B N 1
ATOM 1645 C CA . HIS B 1 39 ? -2.559 17.859 -4.129 1 94.12 39 HIS B CA 1
ATOM 1646 C C . HIS B 1 39 ? -3.688 18.797 -3.732 1 94.12 39 HIS B C 1
ATOM 1648 O O . HIS B 1 39 ? -3.748 19.25 -2.59 1 94.12 39 HIS B O 1
ATOM 1654 N N . ASP B 1 40 ? -4.473 19.141 -4.762 1 94.06 40 ASP B N 1
ATOM 1655 C CA . ASP B 1 40 ? -5.648 19.969 -4.512 1 94.06 40 ASP B CA 1
ATOM 1656 C C . ASP B 1 40 ? -6.684 19.203 -3.68 1 94.06 40 ASP B C 1
ATOM 1658 O O . ASP B 1 40 ? -7.375 19.812 -2.852 1 94.06 40 ASP B O 1
ATOM 1662 N N . GLU B 1 41 ? -6.715 17.891 -3.809 1 93.5 41 GLU B N 1
ATOM 1663 C CA . GLU B 1 41 ? -7.777 17.078 -3.217 1 93.5 41 GLU B CA 1
ATOM 1664 C C . GLU B 1 41 ? -7.324 16.453 -1.9 1 93.5 41 GLU B C 1
ATOM 1666 O O . GLU B 1 41 ? -8.109 15.781 -1.225 1 93.5 41 GLU B O 1
ATOM 1671 N N . GLY B 1 42 ? -6.066 16.609 -1.587 1 96.62 42 GLY B N 1
ATOM 1672 C CA . GLY B 1 42 ? -5.539 16 -0.379 1 96.62 42 GLY B CA 1
ATOM 1673 C C . GLY B 1 42 ? -4.055 15.703 -0.462 1 96.62 42 GLY B C 1
ATOM 1674 O O . GLY B 1 42 ? -3.383 16.125 -1.407 1 96.62 42 GLY B O 1
ATOM 1675 N N . MET B 1 43 ? -3.607 15.016 0.533 1 97.38 43 MET B N 1
ATOM 1676 C CA . MET B 1 43 ? -2.205 14.617 0.622 1 97.38 43 MET B CA 1
ATOM 1677 C C . MET B 1 43 ? -2.064 13.102 0.566 1 97.38 43 MET B C 1
ATOM 1679 O O . MET B 1 43 ? -2.975 12.375 0.972 1 97.38 43 MET B O 1
ATOM 1683 N N . THR B 1 44 ? -0.954 12.688 0.033 1 96.94 44 THR B N 1
ATOM 1684 C CA . THR B 1 44 ? -0.669 11.258 0.073 1 96.94 44 THR B CA 1
ATOM 1685 C C . THR B 1 44 ? 0.727 11 0.633 1 96.94 44 THR B C 1
ATOM 1687 O O . THR B 1 44 ? 1.639 11.805 0.436 1 96.94 44 THR B O 1
ATOM 1690 N N . LEU B 1 45 ? 0.859 9.945 1.394 1 97 45 LEU B N 1
ATOM 1691 C CA . LEU B 1 45 ? 2.135 9.359 1.789 1 97 45 LEU B CA 1
ATOM 1692 C C . LEU B 1 45 ? 2.314 7.977 1.172 1 97 45 LEU B C 1
ATOM 1694 O O . LEU B 1 45 ? 1.449 7.109 1.317 1 97 45 LEU B O 1
ATOM 1698 N N . THR B 1 46 ? 3.412 7.793 0.461 1 95.5 46 THR B N 1
ATOM 1699 C CA . THR B 1 46 ? 3.65 6.516 -0.203 1 95.5 46 THR B CA 1
ATOM 1700 C C . THR B 1 46 ? 4.996 5.93 0.216 1 95.5 46 THR B C 1
ATOM 1702 O O . THR B 1 46 ? 6.004 6.641 0.25 1 95.5 46 THR B O 1
ATOM 1705 N N . VAL B 1 47 ? 4.953 4.656 0.571 1 95.25 47 VAL B N 1
ATOM 1706 C CA . VAL B 1 47 ? 6.168 3.9 0.86 1 95.25 47 VAL B CA 1
ATOM 1707 C C . VAL B 1 47 ? 6.355 2.797 -0.18 1 95.25 47 VAL B C 1
ATOM 1709 O O . VAL B 1 47 ? 5.387 2.148 -0.584 1 95.25 47 VAL B O 1
ATOM 1712 N N . GLU B 1 48 ? 7.543 2.729 -0.665 1 91.56 48 GLU B N 1
ATOM 1713 C CA . GLU B 1 48 ? 7.895 1.671 -1.608 1 91.56 48 GLU B CA 1
ATOM 1714 C C . GLU B 1 48 ? 9.07 0.847 -1.097 1 91.56 48 GLU B C 1
ATOM 1716 O O . GLU B 1 48 ? 10.055 1.4 -0.6 1 91.56 48 GLU B O 1
ATOM 1721 N N . GLU B 1 49 ? 8.867 -0.517 -1.174 1 89.62 49 GLU B N 1
ATOM 1722 C CA . GLU B 1 49 ? 9.938 -1.423 -0.768 1 89.62 49 GLU B CA 1
ATOM 1723 C C . GLU B 1 49 ? 10.289 -2.395 -1.889 1 89.62 49 GLU B C 1
ATOM 1725 O O . GLU B 1 49 ? 9.414 -3.07 -2.432 1 89.62 49 GLU B O 1
ATOM 1730 N N . SER B 1 50 ? 11.594 -2.555 -2.246 1 87.44 50 SER B N 1
ATOM 1731 C CA . SER B 1 50 ? 12.18 -3.539 -3.154 1 87.44 50 SER B CA 1
ATOM 1732 C C . SER B 1 50 ? 11.508 -3.486 -4.523 1 87.44 50 SER B C 1
ATOM 1734 O O . SER B 1 50 ? 11.523 -4.473 -5.266 1 87.44 50 SER B O 1
ATOM 1736 N N . ARG B 1 51 ? 10.852 -2.48 -4.906 1 84.44 51 ARG B N 1
ATOM 1737 C CA . ARG B 1 51 ? 10.148 -2.314 -6.168 1 84.44 51 ARG B CA 1
ATOM 1738 C C . ARG B 1 51 ? 9.023 -3.336 -6.305 1 84.44 51 ARG B C 1
ATOM 1740 O O . ARG B 1 51 ? 8.469 -3.516 -7.391 1 84.44 51 ARG B O 1
ATOM 1747 N N . CYS B 1 52 ? 8.727 -4.043 -5.258 1 93.62 52 CYS B N 1
ATOM 1748 C CA . CYS B 1 52 ? 7.699 -5.07 -5.355 1 93.62 52 CYS B CA 1
ATOM 1749 C C . CYS B 1 52 ? 6.559 -4.793 -4.387 1 93.62 52 CYS B C 1
ATOM 1751 O O . CYS B 1 52 ? 5.523 -5.461 -4.43 1 93.62 52 CYS B O 1
ATOM 1753 N N . VAL B 1 53 ? 6.715 -3.82 -3.545 1 94.94 53 VAL B N 1
ATOM 1754 C CA . VAL B 1 53 ? 5.645 -3.494 -2.604 1 94.94 53 VAL B CA 1
ATOM 1755 C C . VAL B 1 53 ? 5.445 -1.981 -2.553 1 94.94 53 VAL B C 1
ATOM 1757 O O . VAL B 1 53 ? 6.414 -1.221 -2.516 1 94.94 53 VAL B O 1
ATOM 1760 N N . LYS B 1 54 ? 4.242 -1.525 -2.592 1 93.12 54 LYS B N 1
ATOM 1761 C CA . LYS B 1 54 ? 3.881 -0.119 -2.439 1 93.12 54 LYS B CA 1
ATOM 1762 C C . LYS B 1 54 ? 2.678 0.043 -1.516 1 93.12 54 LYS B C 1
ATOM 1764 O O . LYS B 1 54 ? 1.696 -0.695 -1.631 1 93.12 54 LYS B O 1
ATOM 1769 N N . ALA B 1 55 ? 2.746 0.871 -0.531 1 95 55 ALA B N 1
ATOM 1770 C CA . ALA B 1 55 ? 1.641 1.23 0.353 1 95 55 ALA B CA 1
ATOM 1771 C C . ALA B 1 55 ? 1.41 2.738 0.357 1 95 55 ALA B C 1
ATOM 1773 O O . ALA B 1 55 ? 2.365 3.52 0.406 1 95 55 ALA B O 1
ATOM 1774 N N . THR B 1 56 ? 0.184 3.154 0.209 1 95.25 56 THR B N 1
ATOM 1775 C CA . THR B 1 56 ? -0.152 4.57 0.152 1 95.25 56 THR B CA 1
ATOM 1776 C C . THR B 1 56 ? -1.271 4.902 1.136 1 95.25 56 THR B C 1
ATOM 1778 O O . THR B 1 56 ? -2.248 4.16 1.244 1 95.25 56 THR B O 1
ATOM 1781 N N . ALA B 1 57 ? -1.072 5.93 1.945 1 97.19 57 ALA B N 1
ATOM 1782 C CA . ALA B 1 57 ? -2.121 6.531 2.762 1 97.19 57 ALA B CA 1
ATOM 1783 C C . ALA B 1 57 ? -2.639 7.82 2.127 1 97.19 57 ALA B C 1
ATOM 1785 O O . ALA B 1 57 ? -1.857 8.633 1.625 1 97.19 57 ALA B O 1
ATOM 1786 N N . TYR B 1 58 ? -3.902 7.988 2.154 1 96.5 58 TYR B N 1
ATOM 1787 C CA . TYR B 1 58 ? -4.586 9.148 1.597 1 96.5 58 TYR B CA 1
ATOM 1788 C C . TYR B 1 58 ? -5.199 10.008 2.701 1 96.5 58 TYR B C 1
ATOM 1790 O O . TYR B 1 58 ? -6.059 9.539 3.449 1 96.5 58 TYR B O 1
ATOM 1798 N N . PHE B 1 59 ? -4.723 11.18 2.74 1 97.69 59 PHE B N 1
ATOM 1799 C CA . PHE B 1 59 ? -5.309 12.18 3.631 1 97.69 59 PHE B CA 1
ATOM 1800 C C . PHE B 1 59 ? -6.188 13.148 2.854 1 97.69 59 PHE B C 1
ATOM 1802 O O . PHE B 1 59 ? -5.715 14.195 2.396 1 97.69 59 PHE B O 1
ATOM 1809 N N . LYS B 1 60 ? -7.395 12.758 2.734 1 96.81 60 LYS B N 1
ATOM 1810 C CA . LYS B 1 60 ? -8.328 13.492 1.881 1 96.81 60 LYS B CA 1
ATOM 1811 C C . LYS B 1 60 ? -8.68 14.844 2.496 1 96.81 60 LYS B C 1
ATOM 1813 O O . LYS B 1 60 ? -8.656 15 3.719 1 96.81 60 LYS B O 1
ATOM 1818 N N . SER B 1 61 ? -9.102 15.719 1.584 1 96.88 61 SER B N 1
ATOM 1819 C CA . SER B 1 61 ? -9.344 17.094 2.023 1 96.88 61 SER B CA 1
ATOM 1820 C C . SER B 1 61 ? -10.445 17.156 3.076 1 96.88 61 SER B C 1
ATOM 1822 O O . SER B 1 61 ? -10.422 18.016 3.957 1 96.88 61 SER B O 1
ATOM 1824 N N . HIS B 1 62 ? -11.375 16.219 3.094 1 96.19 62 HIS B N 1
ATOM 1825 C CA . HIS B 1 62 ? -12.484 16.25 4.043 1 96.19 62 HIS B CA 1
ATOM 1826 C C . HIS B 1 62 ? -12.016 15.844 5.441 1 96.19 62 HIS B C 1
ATOM 1828 O O . HIS B 1 62 ? -12.766 15.984 6.414 1 96.19 62 HIS B O 1
ATOM 1834 N N . MET B 1 63 ? -10.836 15.344 5.594 1 97.31 63 MET B N 1
ATOM 1835 C CA . MET B 1 63 ? -10.266 15.008 6.895 1 97.31 63 MET B CA 1
ATOM 1836 C C . MET B 1 63 ? -9.695 16.25 7.57 1 97.31 63 MET B C 1
ATOM 1838 O O . MET B 1 63 ? -9.188 16.172 8.695 1 97.31 63 MET B O 1
ATOM 1842 N N . PHE B 1 64 ? -9.844 17.359 6.906 1 97.56 64 PHE B N 1
ATOM 1843 C CA . PHE B 1 64 ? -9.391 18.656 7.41 1 97.56 64 PHE B CA 1
ATOM 1844 C C . PHE B 1 64 ? -10.578 19.578 7.66 1 97.56 64 PHE B C 1
ATOM 1846 O O . PHE B 1 64 ? -11.594 19.5 6.961 1 97.56 64 PHE B O 1
ATOM 1853 N N . GLN B 1 65 ? -10.43 20.344 8.656 1 97.75 65 GLN B N 1
ATOM 1854 C CA . GLN B 1 65 ? -11.367 21.438 8.812 1 97.75 65 GLN B CA 1
ATOM 1855 C C . GLN B 1 65 ? -11.117 22.531 7.777 1 97.75 65 GLN B C 1
ATOM 1857 O O . GLN B 1 65 ? -12.062 23.156 7.277 1 97.75 65 GLN B O 1
ATOM 1862 N N . VAL B 1 66 ? -9.891 22.75 7.594 1 97.75 66 VAL B N 1
ATOM 1863 C CA . VAL B 1 66 ? -9.398 23.688 6.574 1 97.75 66 VAL B CA 1
ATOM 1864 C C . VAL B 1 66 ? -8.336 23 5.719 1 97.75 66 VAL B C 1
ATOM 1866 O O . VAL B 1 66 ? -7.441 22.328 6.246 1 97.75 66 VAL B O 1
ATOM 1869 N N . TYR B 1 67 ? -8.469 23.062 4.414 1 97.19 67 TYR B N 1
ATOM 1870 C CA . TYR B 1 67 ? -7.488 22.594 3.453 1 97.19 67 TYR B CA 1
ATOM 1871 C C . TYR B 1 67 ? -7.266 23.609 2.346 1 97.19 67 TYR B C 1
ATOM 1873 O O . TYR B 1 67 ? -8.109 23.781 1.465 1 97.19 67 TYR B O 1
ATOM 1881 N N . ARG B 1 68 ? -6.082 24.234 2.395 1 97.25 68 ARG B N 1
ATOM 1882 C CA . ARG B 1 68 ? -5.812 25.312 1.456 1 97.25 68 ARG B CA 1
ATOM 1883 C C . ARG B 1 68 ? -4.457 25.125 0.783 1 97.25 68 ARG B C 1
ATOM 1885 O O . ARG B 1 68 ? -3.416 25.328 1.414 1 97.25 68 ARG B O 1
ATOM 1892 N N . LYS B 1 69 ? -4.516 24.766 -0.41 1 97.06 69 LYS B N 1
ATOM 1893 C CA . LYS B 1 69 ? -3.332 24.781 -1.264 1 97.06 69 LYS B CA 1
ATOM 1894 C C . LYS B 1 69 ? -3.357 25.984 -2.211 1 97.06 69 LYS B C 1
ATOM 1896 O O . LYS B 1 69 ? -4.371 26.234 -2.863 1 97.06 69 LYS B O 1
ATOM 1901 N N . GLN B 1 70 ? -2.236 26.625 -2.275 1 95 70 GLN B N 1
ATOM 1902 C CA . GLN B 1 70 ? -2.17 27.781 -3.148 1 95 70 GLN B CA 1
ATOM 1903 C C . GLN B 1 70 ? -2.455 27.406 -4.598 1 95 70 GLN B C 1
ATOM 1905 O O . GLN B 1 70 ? -1.889 26.438 -5.117 1 95 70 GLN B O 1
ATOM 1910 N N . SER B 1 71 ? -3.273 28.172 -5.215 1 90 71 SER B N 1
ATOM 1911 C CA . SER B 1 71 ? -3.682 27.891 -6.586 1 90 71 SER B CA 1
ATOM 1912 C C . SER B 1 71 ? -2.49 27.922 -7.535 1 90 71 SER B C 1
ATOM 1914 O O . SER B 1 71 ? -1.581 28.734 -7.371 1 90 71 SER B O 1
ATOM 1916 N N . ASP B 1 72 ? -2.486 27.062 -8.523 1 87.75 72 ASP B N 1
ATOM 1917 C CA . ASP B 1 72 ? -1.517 27.016 -9.617 1 87.75 72 ASP B CA 1
ATOM 1918 C C . ASP B 1 72 ? -0.101 26.812 -9.086 1 87.75 72 ASP B C 1
ATOM 1920 O O . ASP B 1 72 ? 0.869 27.281 -9.68 1 87.75 72 ASP B O 1
ATOM 1924 N N . THR B 1 73 ? -0.041 26.438 -7.867 1 91 73 THR B N 1
ATOM 1925 C CA . THR B 1 73 ? 1.266 26.125 -7.301 1 91 73 THR B CA 1
ATOM 1926 C C . THR B 1 73 ? 1.504 24.625 -7.301 1 91 73 THR B C 1
ATOM 1928 O O . THR B 1 73 ? 0.652 23.844 -6.848 1 91 73 THR B O 1
ATOM 1931 N N . ASP B 1 74 ? 2.553 24.297 -7.93 1 90.5 74 ASP B N 1
ATOM 1932 C CA . ASP B 1 74 ? 2.967 22.906 -7.895 1 90.5 74 ASP B CA 1
ATOM 1933 C C . ASP B 1 74 ? 3.951 22.641 -6.754 1 90.5 74 ASP B C 1
ATOM 1935 O O . ASP B 1 74 ? 5.043 23.219 -6.73 1 90.5 74 ASP B O 1
ATOM 1939 N N . ILE B 1 75 ? 3.541 21.922 -5.859 1 94.94 75 ILE B N 1
ATOM 1940 C CA . ILE B 1 75 ? 4.422 21.562 -4.758 1 94.94 75 ILE B CA 1
ATOM 1941 C C . ILE B 1 75 ? 5.113 20.234 -5.07 1 94.94 75 ILE B C 1
ATOM 1943 O O . ILE B 1 75 ? 4.457 19.188 -5.184 1 94.94 75 ILE B O 1
ATOM 1947 N N . PRO B 1 76 ? 6.414 20.312 -5.164 1 94.25 76 PRO B N 1
ATOM 1948 C CA . PRO B 1 76 ? 7.109 19.062 -5.461 1 94.25 76 PRO B CA 1
ATOM 1949 C C . PRO B 1 76 ? 6.996 18.047 -4.328 1 94.25 76 PRO B C 1
ATOM 1951 O O . PRO B 1 76 ? 6.871 18.422 -3.162 1 94.25 76 PRO B O 1
ATOM 1954 N N . MET B 1 77 ? 7.059 16.797 -4.738 1 95.44 77 MET B N 1
ATOM 1955 C CA . MET B 1 77 ? 7.074 15.734 -3.744 1 95.44 77 MET B CA 1
ATOM 1956 C C . MET B 1 77 ? 8.344 15.789 -2.9 1 95.44 77 MET B C 1
ATOM 1958 O O . MET B 1 77 ? 9.375 16.281 -3.359 1 95.44 77 MET B O 1
ATOM 1962 N N . PHE B 1 78 ? 8.305 15.227 -1.71 1 96.06 78 PHE B N 1
ATOM 1963 C CA . PHE B 1 78 ? 9.461 15.18 -0.824 1 96.06 78 PHE B CA 1
ATOM 1964 C C . PHE B 1 78 ? 9.359 14 0.135 1 96.06 78 PHE B C 1
ATOM 1966 O O . PHE B 1 78 ? 8.281 13.438 0.323 1 96.06 78 PHE B O 1
ATOM 1973 N N . GLY B 1 79 ? 10.484 13.656 0.699 1 96.56 79 GLY B N 1
ATOM 1974 C CA . GLY B 1 79 ? 10.539 12.539 1.631 1 96.56 79 GLY B CA 1
ATOM 1975 C C . GLY B 1 79 ? 10.344 12.953 3.076 1 96.56 79 GLY B C 1
ATOM 1976 O O . GLY B 1 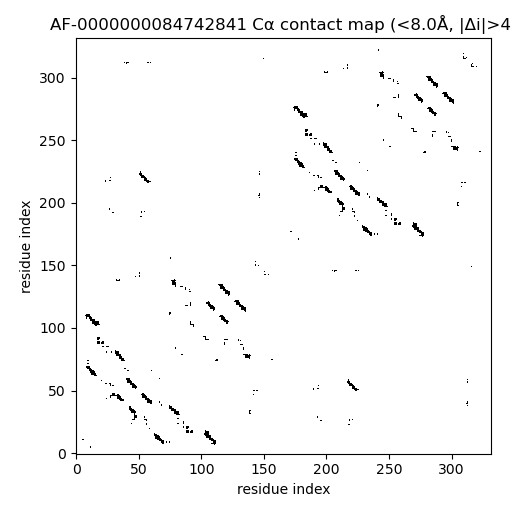79 ? 10.711 14.07 3.461 1 96.56 79 GLY B O 1
ATOM 1977 N N . LEU B 1 80 ? 9.734 12.031 3.834 1 97.31 80 LEU B N 1
ATOM 1978 C CA . LEU B 1 80 ? 9.547 12.195 5.27 1 97.31 80 LEU B CA 1
ATOM 1979 C C . LEU B 1 80 ? 9.758 10.875 6.004 1 97.31 80 LEU B C 1
ATOM 1981 O O . LEU B 1 80 ? 9.227 9.844 5.594 1 97.31 80 LEU B O 1
ATOM 1985 N N . PRO B 1 81 ? 10.539 10.914 7.098 1 96.94 81 PRO B N 1
ATOM 1986 C CA . PRO B 1 81 ? 10.531 9.727 7.961 1 96.94 81 PRO B CA 1
ATOM 1987 C C . PRO B 1 81 ? 9.203 9.539 8.688 1 96.94 81 PRO B C 1
ATOM 1989 O O . PRO B 1 81 ? 8.742 10.453 9.375 1 96.94 81 PRO B O 1
ATOM 1992 N N . LEU B 1 82 ? 8.672 8.344 8.547 1 97.62 82 LEU B N 1
ATOM 1993 C CA . LEU B 1 82 ? 7.352 8.086 9.109 1 97.62 82 LEU B CA 1
ATOM 1994 C C . LEU B 1 82 ? 7.398 8.109 10.633 1 97.62 82 LEU B C 1
ATOM 1996 O O . LEU B 1 82 ? 6.465 8.594 11.281 1 97.62 82 LEU B O 1
ATOM 2000 N N . ASN B 1 83 ? 8.438 7.59 11.195 1 97.62 83 ASN B N 1
ATOM 2001 C CA . ASN B 1 83 ? 8.555 7.609 12.648 1 97.62 83 ASN B CA 1
ATOM 2002 C C . ASN B 1 83 ? 8.578 9.039 13.188 1 97.62 83 ASN B C 1
ATOM 2004 O O . ASN B 1 83 ? 7.961 9.32 14.219 1 97.62 83 ASN B O 1
ATOM 2008 N N . ALA B 1 84 ? 9.32 9.875 12.484 1 97.69 84 ALA B N 1
ATOM 2009 C CA . ALA B 1 84 ? 9.352 11.281 12.891 1 97.69 84 ALA B CA 1
ATOM 2010 C C . ALA B 1 84 ? 7.961 11.906 12.789 1 97.69 84 ALA B C 1
ATOM 2012 O O . ALA B 1 84 ? 7.566 12.703 13.641 1 97.69 84 ALA B O 1
ATOM 2013 N N . LEU B 1 85 ? 7.254 11.578 11.758 1 97.75 85 LEU B N 1
ATOM 2014 C CA . LEU B 1 85 ? 5.902 12.094 11.555 1 97.75 85 LEU B CA 1
ATOM 2015 C C . LEU B 1 85 ? 4.973 11.617 12.672 1 97.75 85 LEU B C 1
ATOM 2017 O O . LEU B 1 85 ? 4.215 12.406 13.234 1 97.75 85 LEU B O 1
ATOM 2021 N N . ILE B 1 86 ? 5.109 10.391 13.016 1 98.19 86 ILE B N 1
ATOM 2022 C CA . ILE B 1 86 ? 4.305 9.812 14.086 1 98.19 86 ILE B CA 1
ATOM 2023 C C . ILE B 1 86 ? 4.621 10.516 15.406 1 98.19 86 ILE B C 1
ATOM 2025 O O . ILE B 1 86 ? 3.709 10.891 16.156 1 98.19 86 ILE B O 1
ATOM 2029 N N . ASP B 1 87 ? 5.875 10.688 15.648 1 97.56 87 ASP B N 1
ATOM 2030 C CA . ASP B 1 87 ? 6.293 11.391 16.859 1 97.56 87 ASP B CA 1
ATOM 2031 C C . ASP B 1 87 ? 5.715 12.805 16.906 1 97.56 87 ASP B C 1
ATOM 2033 O O . ASP B 1 87 ? 5.23 13.25 17.953 1 97.56 87 ASP B O 1
ATOM 2037 N N . CYS B 1 88 ? 5.781 13.477 15.812 1 97.56 88 CYS B N 1
ATOM 2038 C CA . CYS B 1 88 ? 5.273 14.836 15.734 1 97.56 88 CYS B CA 1
ATOM 2039 C C . CYS B 1 88 ? 3.77 14.875 15.992 1 97.56 88 CYS B C 1
ATOM 2041 O O . CYS B 1 88 ? 3.293 15.68 16.797 1 97.56 88 CYS B O 1
ATOM 2043 N N . PHE B 1 89 ? 3.016 14.047 15.391 1 97.12 89 PHE B N 1
ATOM 2044 C CA . PHE B 1 89 ? 1.575 14 15.617 1 97.12 89 PHE B CA 1
ATOM 2045 C C . PHE B 1 89 ? 1.265 13.594 17.047 1 97.12 89 PHE B C 1
ATOM 2047 O O . PHE B 1 89 ? 0.27 14.039 17.625 1 97.12 89 PHE B O 1
ATOM 2054 N N . GLY B 1 90 ? 2.098 12.812 17.562 1 96.06 90 GLY B N 1
ATOM 2055 C CA . GLY B 1 90 ? 1.949 12.453 18.969 1 96.06 90 GLY B CA 1
ATOM 2056 C C . GLY B 1 90 ? 1.948 13.648 19.891 1 96.06 90 GLY B C 1
ATOM 2057 O O . GLY B 1 90 ? 1.208 13.68 20.875 1 96.06 90 GLY B O 1
ATOM 2058 N N . LEU B 1 91 ? 2.682 14.602 19.516 1 94.88 91 LEU B N 1
ATOM 2059 C CA . LEU B 1 91 ? 2.777 15.828 20.312 1 94.88 91 LEU B CA 1
ATOM 2060 C C . LEU B 1 91 ? 1.499 16.641 20.188 1 94.88 91 LEU B C 1
ATOM 2062 O O . LEU B 1 91 ? 1.258 17.547 21 1 94.88 91 LEU B O 1
ATOM 2066 N N . MET B 1 92 ? 0.719 16.344 19.203 1 95.12 92 MET B N 1
ATOM 2067 C CA . MET B 1 92 ? -0.5 17.109 18.953 1 95.12 92 MET B CA 1
ATOM 2068 C C . MET B 1 92 ? -1.679 16.531 19.719 1 95.12 92 MET B C 1
ATOM 2070 O O . MET B 1 92 ? -2.748 17.141 19.781 1 95.12 92 MET B O 1
ATOM 2074 N N . LEU B 1 93 ? -1.443 15.344 20.266 1 92.81 93 LEU B N 1
ATOM 2075 C CA . LEU B 1 93 ? -2.516 14.727 21.047 1 92.81 93 LEU B CA 1
ATOM 2076 C C . LEU B 1 93 ? -2.65 15.398 22.406 1 92.81 93 LEU B C 1
ATOM 2078 O O . LEU B 1 93 ? -1.658 15.852 22.984 1 92.81 93 LEU B O 1
ATOM 2082 N N . PRO B 1 94 ? -3.826 15.414 22.891 1 85.62 94 PRO B N 1
ATOM 2083 C CA . PRO B 1 94 ? -4 15.977 24.219 1 85.62 94 PRO B CA 1
ATOM 2084 C C . PRO B 1 94 ? -3.367 15.117 25.312 1 85.62 94 PRO B C 1
ATOM 2086 O O . PRO B 1 94 ? -3.299 13.891 25.172 1 85.62 94 PRO B O 1
ATOM 2089 N N . HIS B 1 95 ? -2.607 15.578 26.328 1 75.62 95 HIS B N 1
ATOM 2090 C CA . HIS B 1 95 ? -1.939 14.859 27.406 1 75.62 95 HIS B CA 1
ATOM 2091 C C . HIS B 1 95 ? -2.936 14.43 28.469 1 75.62 95 HIS B C 1
ATOM 2093 O O . HIS B 1 95 ? -2.678 13.477 29.219 1 75.62 95 HIS B O 1
ATOM 2099 N N . THR B 1 96 ? -3.865 15.18 28.891 1 66.12 96 THR B N 1
ATOM 2100 C CA . THR B 1 96 ? -4.711 14.852 30.031 1 66.12 96 THR B CA 1
ATOM 2101 C C . THR B 1 96 ? -6.07 14.336 29.578 1 66.12 96 THR B C 1
ATOM 2103 O O . THR B 1 96 ? -6.555 14.719 28.5 1 66.12 96 THR B O 1
ATOM 2106 N N . ASN B 1 97 ? -6.43 13.047 30.047 1 56.5 97 ASN B N 1
ATOM 2107 C CA . ASN B 1 97 ? -7.742 12.414 29.922 1 56.5 97 ASN B CA 1
ATOM 2108 C C . ASN B 1 97 ? -8.859 13.383 30.281 1 56.5 97 ASN B C 1
ATOM 2110 O O . ASN B 1 97 ? -10.031 13 30.328 1 56.5 97 ASN B O 1
ATOM 2114 N N . VAL B 1 98 ? -8.578 14.422 31 1 51.44 98 VAL B N 1
ATOM 2115 C CA . VAL B 1 98 ? -9.703 15.086 31.656 1 51.44 98 VAL B CA 1
ATOM 2116 C C . VAL B 1 98 ? -10.688 15.594 30.594 1 51.44 98 VAL B C 1
ATOM 2118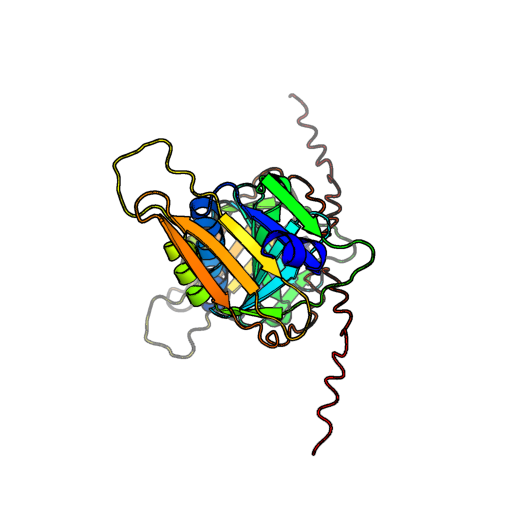 O O . VAL B 1 98 ? -11.898 15.43 30.734 1 51.44 98 VAL B O 1
ATOM 2121 N N . SER B 1 99 ? -10.531 16.812 29.938 1 50.5 99 SER B N 1
ATOM 2122 C CA . SER B 1 99 ? -11.656 17.469 29.281 1 50.5 99 SER B CA 1
ATOM 2123 C C . SER B 1 99 ? -12 16.797 27.969 1 50.5 99 SER B C 1
ATOM 2125 O O . SER B 1 99 ? -11.109 16.469 27.172 1 50.5 99 SER B O 1
ATOM 2127 N N . LYS B 1 100 ? -12.961 16.078 27.906 1 51.16 100 LYS B N 1
ATOM 2128 C CA . LYS B 1 100 ? -13.734 15.484 26.828 1 51.16 100 LYS B CA 1
ATOM 2129 C C . LYS B 1 100 ? -13.531 16.25 25.531 1 51.16 100 LYS B C 1
ATOM 2131 O O . LYS B 1 100 ? -13.719 15.711 24.438 1 51.16 100 LYS B O 1
ATOM 2136 N N . ALA B 1 101 ? -13.672 17.641 25.656 1 51.31 101 ALA B N 1
ATOM 2137 C CA . ALA B 1 101 ? -13.703 18.453 24.453 1 51.31 101 ALA B CA 1
ATOM 2138 C C . ALA B 1 101 ? -12.359 18.422 23.719 1 51.31 101 ALA B C 1
ATOM 2140 O O . ALA B 1 101 ? -11.961 19.406 23.094 1 51.31 101 ALA B O 1
ATOM 2141 N N . LEU B 1 102 ? -11.406 17.594 24.172 1 57.25 102 LEU B N 1
ATOM 2142 C CA . LEU B 1 102 ? -10 17.562 23.766 1 57.25 102 LEU B CA 1
ATOM 2143 C C . LEU B 1 102 ? -9.867 17.344 22.266 1 57.25 102 LEU B C 1
ATOM 2145 O O . LEU B 1 102 ? -10.297 16.328 21.734 1 57.25 102 LEU B O 1
ATOM 2149 N N . THR B 1 103 ? -9.859 18.516 21.562 1 66.88 103 THR B N 1
ATOM 2150 C CA . THR B 1 103 ? -9.797 18.531 20.109 1 66.88 103 THR B CA 1
ATOM 2151 C C . THR B 1 103 ? -8.461 18 19.625 1 66.88 103 THR B C 1
ATOM 2153 O O . THR B 1 103 ? -7.41 18.328 20.188 1 66.88 103 THR B O 1
ATOM 2156 N N . GLU B 1 104 ? -8.344 16.969 19 1 86.5 104 GLU B N 1
ATOM 2157 C CA . GLU B 1 104 ? -7.18 16.391 18.312 1 86.5 104 GLU B CA 1
ATOM 2158 C C . GLU B 1 104 ? -6.828 17.188 17.062 1 86.5 104 GLU B C 1
ATOM 2160 O O . GLU B 1 104 ? -6.027 16.734 16.25 1 86.5 104 GLU B O 1
ATOM 2165 N N . THR B 1 105 ? -7.414 18.406 17.062 1 93.81 105 THR B N 1
ATOM 2166 C CA . THR B 1 105 ? -7.215 19.266 15.906 1 93.81 105 THR B CA 1
ATOM 2167 C C . THR B 1 105 ? -5.863 19.969 15.977 1 93.81 105 THR B C 1
ATOM 2169 O O . THR B 1 105 ? -5.434 20.391 17.062 1 93.81 105 THR B O 1
ATOM 2172 N N . CYS B 1 106 ? -5.223 20.031 14.891 1 96.12 106 CYS B N 1
ATOM 2173 C CA . CYS B 1 106 ? -3.965 20.766 14.844 1 96.12 106 CYS B CA 1
ATOM 2174 C C . CYS B 1 106 ? -3.729 21.344 13.461 1 96.12 106 CYS B C 1
ATOM 2176 O O . CYS B 1 106 ? -4.359 20.938 12.484 1 96.12 106 CYS B O 1
ATOM 2178 N N . ASP B 1 107 ? -2.797 22.344 13.438 1 97.12 107 ASP B N 1
ATOM 2179 C CA . ASP B 1 107 ? -2.424 23.016 12.195 1 97.12 107 ASP B CA 1
ATOM 2180 C C . ASP B 1 107 ? -1.273 22.281 11.508 1 97.12 107 ASP B C 1
ATOM 2182 O O . ASP B 1 107 ? -0.359 21.781 12.172 1 97.12 107 ASP B O 1
ATOM 2186 N N . ILE B 1 108 ? -1.321 22.234 10.172 1 98.38 108 ILE B N 1
ATOM 2187 C CA . ILE B 1 108 ? -0.209 21.781 9.344 1 98.38 108 ILE B CA 1
ATOM 2188 C C . ILE B 1 108 ? 0.086 22.828 8.258 1 98.38 108 ILE B C 1
ATOM 2190 O O . ILE B 1 108 ? -0.835 23.375 7.66 1 98.38 108 ILE B O 1
ATOM 2194 N N . ARG B 1 109 ? 1.377 23.047 8.109 1 98.12 109 ARG B N 1
ATOM 2195 C CA . ARG B 1 109 ? 1.757 24.109 7.18 1 98.12 109 ARG B CA 1
ATOM 2196 C C . ARG B 1 109 ? 3.016 23.734 6.406 1 98.12 109 ARG B C 1
ATOM 2198 O O . ARG B 1 109 ? 3.926 23.109 6.957 1 98.12 109 ARG B O 1
ATOM 2205 N N . TYR B 1 110 ? 3.033 24.125 5.121 1 98.19 110 TYR B N 1
ATOM 2206 C CA . TYR B 1 110 ? 4.191 23.984 4.246 1 98.19 110 TYR B CA 1
ATOM 2207 C C . TYR B 1 110 ? 4.332 25.172 3.314 1 98.19 110 TYR B C 1
ATOM 2209 O O . TYR B 1 110 ? 3.422 25.469 2.535 1 98.19 110 TYR B O 1
ATOM 2217 N N . ASN B 1 111 ? 5.508 25.828 3.41 1 96.12 111 ASN B N 1
ATOM 2218 C CA . ASN B 1 111 ? 5.719 27.062 2.662 1 96.12 111 ASN B CA 1
ATOM 2219 C C . ASN B 1 111 ? 6.414 26.797 1.33 1 96.12 111 ASN B C 1
ATOM 2221 O O . ASN B 1 111 ? 6.809 27.734 0.635 1 96.12 111 ASN B O 1
ATOM 2225 N N . GLY B 1 112 ? 6.66 25.531 1.004 1 93.69 112 GLY B N 1
ATOM 2226 C CA . GLY B 1 112 ? 7.27 25.203 -0.274 1 93.69 112 GLY B CA 1
ATOM 2227 C C . GLY B 1 112 ? 8.703 24.719 -0.144 1 93.69 112 GLY B C 1
ATOM 2228 O O . GLY B 1 112 ? 9.164 24.422 0.959 1 93.69 112 GLY B O 1
ATOM 2229 N N . LEU B 1 113 ? 9.359 24.594 -1.293 1 91.62 113 LEU B N 1
ATOM 2230 C CA . LEU B 1 113 ? 10.703 24.031 -1.384 1 91.62 113 LEU B CA 1
ATOM 2231 C C . LEU B 1 113 ? 11.664 24.766 -0.448 1 91.62 113 LEU B C 1
ATOM 2233 O O . LEU B 1 113 ? 11.664 25.984 -0.393 1 91.62 113 LEU B O 1
ATOM 2237 N N . GLY B 1 114 ? 12.414 24.047 0.242 1 92.62 114 GLY B N 1
ATOM 2238 C CA . GLY B 1 114 ? 13.398 24.625 1.144 1 92.62 114 GLY B CA 1
ATOM 2239 C C . GLY B 1 114 ? 12.844 24.922 2.521 1 92.62 114 GLY B C 1
ATOM 2240 O O . GLY B 1 114 ? 13.586 25.312 3.424 1 92.62 114 GLY B O 1
ATOM 2241 N N . SER B 1 115 ? 11.609 24.75 2.74 1 95.69 115 SER B N 1
ATOM 2242 C CA . SER B 1 115 ? 10.977 25.062 4.02 1 95.69 115 SER B CA 1
ATOM 2243 C C . SER B 1 115 ? 10.68 23.781 4.801 1 95.69 115 SER B C 1
ATOM 2245 O O . SER B 1 115 ? 10.797 22.672 4.266 1 95.69 115 SER B O 1
ATOM 2247 N N . TYR B 1 116 ? 10.336 23.906 6.082 1 96.75 116 TYR B N 1
ATOM 2248 C CA . TYR B 1 116 ? 9.883 22.812 6.941 1 96.75 116 TYR B CA 1
ATOM 2249 C C . TYR B 1 116 ? 8.406 22.5 6.703 1 96.75 116 TYR B C 1
ATOM 2251 O O . TYR B 1 116 ? 7.645 23.375 6.293 1 96.75 116 TYR B O 1
ATOM 2259 N N . LEU B 1 117 ? 8.094 21.266 6.906 1 98.06 117 LEU B N 1
ATOM 2260 C CA . LEU B 1 117 ? 6.707 20.938 7.211 1 98.06 117 LEU B CA 1
ATOM 2261 C C . LEU B 1 117 ? 6.418 21.109 8.695 1 98.06 117 LEU B C 1
ATOM 2263 O O . LEU B 1 117 ? 7.012 20.422 9.531 1 98.06 117 LEU B O 1
ATOM 2267 N N . SER B 1 118 ? 5.457 21.953 9.008 1 98.19 118 SER B N 1
ATOM 2268 C CA . SER B 1 118 ? 5.285 22.344 10.398 1 98.19 118 SER B CA 1
ATOM 2269 C C . SER B 1 118 ? 3.914 21.938 10.922 1 98.19 118 SER B C 1
ATOM 2271 O O . SER B 1 118 ? 2.908 22.078 10.227 1 98.19 118 SER B O 1
ATOM 2273 N N . LEU B 1 119 ? 3.93 21.422 12.125 1 98.12 119 LEU B N 1
ATOM 2274 C CA . LEU B 1 119 ? 2.709 21.172 12.883 1 98.12 119 LEU B CA 1
ATOM 2275 C C . LEU B 1 119 ? 2.633 22.078 14.117 1 98.12 119 LEU B C 1
ATOM 2277 O O . LEU B 1 119 ? 3.643 22.297 14.789 1 98.12 119 LEU B O 1
ATOM 2281 N N . LYS B 1 120 ? 1.425 22.578 14.383 1 97.38 120 LYS B N 1
ATOM 2282 C CA . LYS B 1 120 ? 1.255 23.438 15.539 1 97.38 120 LYS B CA 1
ATOM 2283 C C . LYS B 1 120 ? -0.102 23.219 16.203 1 97.38 120 LYS B C 1
ATOM 2285 O O . LYS B 1 120 ? -1.11 23.031 15.523 1 97.38 120 LYS B O 1
ATOM 2290 N N . ARG B 1 121 ? -0.102 23.203 17.484 1 95.19 121 ARG B N 1
ATOM 2291 C CA . ARG B 1 121 ? -1.326 23.156 18.281 1 95.19 121 ARG B CA 1
ATOM 2292 C C . ARG B 1 121 ? -1.219 24.031 19.516 1 95.19 121 ARG B C 1
ATOM 2294 O O . ARG B 1 121 ? -0.174 24.078 20.172 1 95.19 121 ARG B O 1
ATOM 2301 N N . TYR B 1 122 ? -2.314 24.797 19.781 1 92.56 122 TYR B N 1
ATOM 2302 C CA . TYR B 1 122 ? -2.357 25.562 21.016 1 92.56 122 TYR B CA 1
ATOM 2303 C C . TYR B 1 122 ? -2.818 24.688 22.188 1 92.56 122 TYR B C 1
ATOM 2305 O O . TYR B 1 122 ? -3.883 24.062 22.109 1 92.56 122 TYR B O 1
ATOM 2313 N N . ASP B 1 123 ? -1.939 24.609 23.234 1 89 123 ASP B N 1
ATOM 2314 C CA . ASP B 1 123 ? -2.291 23.891 24.453 1 89 123 ASP B CA 1
ATOM 2315 C C . ASP B 1 123 ? -2.982 24.828 25.453 1 89 123 ASP B C 1
ATOM 2317 O O . ASP B 1 123 ? -2.322 25.578 26.172 1 89 123 ASP B O 1
ATOM 2321 N N . LYS B 1 124 ? -4.258 24.734 25.547 1 84.38 124 LYS B N 1
ATOM 2322 C CA . LYS B 1 124 ? -5.055 25.625 26.375 1 84.38 124 LYS B CA 1
ATOM 2323 C C . LYS B 1 124 ? -4.73 25.438 27.859 1 84.38 124 LYS B C 1
ATOM 2325 O O . LYS B 1 124 ? -4.688 26.406 28.609 1 84.38 124 LYS B O 1
ATOM 2330 N N . ASP B 1 125 ? -4.461 24.219 28.25 1 85 125 ASP B N 1
ATOM 2331 C CA . ASP B 1 125 ? -4.219 23.922 29.656 1 85 125 ASP B CA 1
ATOM 2332 C C . ASP B 1 125 ? -2.939 24.594 30.141 1 85 125 ASP B C 1
ATOM 2334 O O . ASP B 1 125 ? -2.848 24.984 31.312 1 85 125 ASP B O 1
ATOM 2338 N N . HIS B 1 126 ? -2.014 24.75 29.281 1 87.31 126 HIS B N 1
ATOM 2339 C CA . HIS B 1 126 ? -0.72 25.297 29.672 1 87.31 126 HIS B CA 1
ATOM 2340 C C . HIS B 1 126 ? -0.492 26.672 29.047 1 87.31 126 HIS B C 1
ATOM 2342 O O . HIS B 1 126 ? 0.519 27.312 29.328 1 87.31 126 HIS B O 1
ATOM 2348 N N . GLY B 1 127 ? -1.466 27.141 28.266 1 89.25 127 GLY B N 1
ATOM 2349 C CA . GLY B 1 127 ? -1.386 28.453 27.656 1 89.25 127 GLY B CA 1
ATOM 2350 C C . GLY B 1 127 ? -0.197 28.609 26.734 1 89.25 127 GLY B C 1
ATOM 2351 O O . GLY B 1 127 ? 0.448 29.672 26.703 1 89.25 127 GLY B O 1
ATOM 2352 N N . GLN B 1 128 ? 0.175 27.438 26.125 1 92.81 128 GLN B N 1
ATOM 2353 C CA . GLN B 1 128 ? 1.35 27.453 25.266 1 92.81 128 GLN B CA 1
ATOM 2354 C C . GLN B 1 128 ? 1.06 26.781 23.938 1 92.81 128 GLN B C 1
ATOM 2356 O O . GLN B 1 128 ? 0.145 25.953 23.828 1 92.81 128 GLN B O 1
ATOM 2361 N N . THR B 1 129 ? 1.857 27.203 22.922 1 94.69 129 THR B N 1
ATOM 2362 C CA . THR B 1 129 ? 1.764 26.578 21.609 1 94.69 129 THR B CA 1
ATOM 2363 C C . THR B 1 129 ? 2.799 25.469 21.469 1 94.69 129 THR B C 1
ATOM 2365 O O . THR B 1 129 ? 3.979 25.672 21.75 1 94.69 129 THR B O 1
ATOM 2368 N N . ILE B 1 130 ? 2.301 24.297 21.125 1 94.62 130 ILE B N 1
ATOM 2369 C CA . ILE B 1 130 ? 3.186 23.188 20.797 1 94.62 130 ILE B CA 1
ATOM 2370 C C . ILE B 1 130 ? 3.471 23.172 19.297 1 94.62 130 ILE B C 1
ATOM 2372 O O . ILE B 1 130 ? 2.551 23.281 18.484 1 94.62 130 ILE B O 1
ATOM 2376 N N . SER B 1 131 ? 4.781 23.141 18.922 1 96.69 131 SER B N 1
ATOM 2377 C CA . SER B 1 131 ? 5.148 23.125 17.516 1 96.69 131 SER B CA 1
ATOM 2378 C C . SER B 1 131 ? 6.16 22.016 17.219 1 96.69 131 SER B C 1
ATOM 2380 O O . SER B 1 131 ? 6.945 21.641 18.094 1 96.69 131 SER B O 1
ATOM 2382 N N . CYS B 1 132 ? 6.094 21.469 16.047 1 97.38 132 CYS B N 1
ATOM 2383 C CA . CYS B 1 132 ? 7.043 20.5 15.516 1 97.38 132 CYS B CA 1
ATOM 2384 C C . CYS B 1 132 ? 7.352 20.781 14.047 1 97.38 132 CYS B C 1
ATOM 2386 O O . CYS B 1 132 ? 6.438 21.031 13.258 1 97.38 132 CYS B O 1
ATOM 2388 N N . ASN B 1 133 ? 8.641 20.734 13.727 1 97.75 133 ASN B N 1
ATOM 2389 C CA . ASN B 1 133 ? 9.086 21 12.359 1 97.75 133 ASN B CA 1
ATOM 2390 C C . ASN B 1 133 ? 9.82 19.797 11.773 1 97.75 133 ASN B C 1
ATOM 2392 O O . ASN B 1 133 ? 10.781 19.297 12.367 1 97.75 133 ASN B O 1
ATOM 2396 N N . LEU B 1 134 ? 9.359 19.344 10.602 1 98.12 134 LEU B N 1
ATOM 2397 C CA . LEU B 1 134 ? 10.008 18.25 9.891 1 98.12 134 LEU B CA 1
ATOM 2398 C C . LEU B 1 134 ? 10.758 18.75 8.664 1 98.12 134 LEU B C 1
ATOM 2400 O O . LEU B 1 134 ? 10.242 19.578 7.906 1 98.12 134 LEU B O 1
ATOM 2404 N N . THR B 1 135 ? 11.906 18.234 8.477 1 96.5 135 THR B N 1
ATOM 2405 C CA . THR B 1 135 ? 12.719 18.609 7.32 1 96.5 135 THR B CA 1
ATOM 2406 C C . THR B 1 135 ? 12.422 17.688 6.137 1 96.5 135 THR B C 1
ATOM 2408 O O . THR B 1 135 ? 12.727 16.484 6.188 1 96.5 135 THR B O 1
ATOM 2411 N N . PRO B 1 136 ? 11.852 18.234 5.078 1 96.88 136 PRO B N 1
ATOM 2412 C CA . PRO B 1 136 ? 11.719 17.422 3.869 1 96.88 136 PRO B CA 1
ATOM 2413 C C . PRO B 1 136 ? 13.062 16.938 3.334 1 96.88 136 PRO B C 1
ATOM 2415 O O . PRO B 1 136 ? 14.055 17.656 3.395 1 96.88 136 PRO B O 1
ATOM 2418 N N . ILE B 1 137 ? 13.07 15.688 2.873 1 95.31 137 ILE B N 1
ATOM 2419 C CA . ILE B 1 137 ? 14.281 15.125 2.285 1 95.31 137 ILE B CA 1
ATOM 2420 C C . ILE B 1 137 ? 14.008 14.703 0.844 1 95.31 137 ILE B C 1
ATOM 2422 O O . ILE B 1 137 ? 12.859 14.711 0.396 1 95.31 137 ILE B O 1
ATOM 2426 N N . GLU B 1 138 ? 15.07 14.445 0.139 1 91.19 138 GLU B N 1
ATOM 2427 C CA . GLU B 1 138 ? 14.906 13.867 -1.19 1 91.19 138 GLU B CA 1
ATOM 2428 C C . GLU B 1 138 ? 14.312 12.461 -1.11 1 91.19 138 GLU B C 1
ATOM 2430 O O . GLU B 1 138 ? 14.797 11.625 -0.349 1 91.19 138 GLU B O 1
ATOM 2435 N N . PRO B 1 139 ? 13.242 12.352 -1.929 1 88.5 139 PRO B N 1
ATOM 2436 C CA . PRO B 1 139 ? 12.633 11.016 -1.887 1 88.5 139 PRO B CA 1
ATOM 2437 C C . PRO B 1 139 ? 13.562 9.93 -2.434 1 88.5 139 PRO B C 1
ATOM 2439 O O . PRO B 1 139 ? 14.477 10.227 -3.207 1 88.5 139 PRO B O 1
ATOM 2442 N N . GLU B 1 140 ? 13.375 8.773 -1.914 1 80.06 140 GLU B N 1
ATOM 2443 C CA . GLU B 1 140 ? 14.133 7.645 -2.447 1 80.06 140 GLU B CA 1
ATOM 2444 C C . GLU B 1 140 ? 13.688 7.305 -3.867 1 80.06 140 GLU B C 1
ATOM 2446 O O . GLU B 1 140 ? 12.508 7.422 -4.199 1 80.06 140 GLU B O 1
ATOM 2451 N N . GLU B 1 141 ? 14.555 7.285 -4.879 1 64.25 141 GLU B N 1
ATOM 2452 C CA . GLU B 1 141 ? 14.305 7.082 -6.305 1 64.25 141 GLU B CA 1
ATOM 2453 C C . GLU B 1 141 ? 13.352 5.914 -6.539 1 64.25 141 GLU B C 1
ATOM 2455 O O . GLU B 1 141 ? 13.484 4.863 -5.91 1 64.25 141 GLU B O 1
ATOM 2460 N N . GLU B 1 142 ? 12.125 6.312 -7.023 1 59.16 142 GLU B N 1
ATOM 2461 C CA . GLU B 1 142 ? 11.164 5.301 -7.461 1 59.16 142 GLU B CA 1
ATOM 2462 C C . GLU B 1 142 ? 11.492 4.797 -8.859 1 59.16 142 GLU B C 1
ATOM 2464 O O . GLU B 1 142 ? 11.852 5.582 -9.742 1 59.16 142 GLU B O 1
ATOM 2469 N N . GLU B 1 143 ? 11.867 3.549 -9.039 1 53.97 143 GLU B N 1
ATOM 2470 C CA . GLU B 1 143 ? 11.938 3.055 -10.414 1 53.97 143 GLU B CA 1
ATOM 2471 C C . GLU B 1 143 ? 10.555 2.943 -11.031 1 53.97 143 GLU B C 1
ATOM 2473 O O . GLU B 1 143 ? 9.578 2.648 -10.336 1 53.97 143 GLU B O 1
ATOM 2478 N N . VAL B 1 144 ? 10.242 3.666 -12.195 1 52.19 144 VAL B N 1
ATOM 2479 C CA . VAL B 1 144 ? 9.008 3.598 -12.969 1 52.19 144 VAL B CA 1
ATOM 2480 C C . VAL B 1 144 ? 8.75 2.158 -13.414 1 52.19 144 VAL B C 1
ATOM 2482 O O . VAL B 1 144 ? 9.625 1.515 -13.992 1 52.19 144 VAL B O 1
ATOM 2485 N N . ASP B 1 145 ? 7.855 1.429 -12.75 1 56.09 145 ASP B N 1
ATOM 2486 C CA . ASP B 1 145 ? 7.586 0.047 -13.125 1 56.09 145 ASP B CA 1
ATOM 2487 C C . ASP B 1 145 ? 6.332 -0.047 -14 1 56.09 145 ASP B C 1
ATOM 2489 O O . ASP B 1 145 ? 5.328 0.608 -13.719 1 56.09 145 ASP B O 1
ATOM 2493 N N . ALA B 1 146 ? 6.391 -0.624 -15.102 1 54.34 146 ALA B N 1
ATOM 2494 C CA . ALA B 1 146 ? 5.391 -0.852 -16.141 1 54.34 146 ALA B CA 1
ATOM 2495 C C . ALA B 1 146 ? 4.109 -1.433 -15.547 1 54.34 146 ALA B C 1
ATOM 2497 O O . ALA B 1 146 ? 3.012 -1.153 -16.031 1 54.34 146 ALA B O 1
ATOM 2498 N N . LEU B 1 147 ? 4.238 -2.287 -14.57 1 57.44 147 LEU B N 1
ATOM 2499 C CA . LEU B 1 147 ? 3.057 -2.949 -14.031 1 57.44 147 LEU B CA 1
ATOM 2500 C C . LEU B 1 147 ? 2.141 -1.945 -13.336 1 57.44 147 LEU B C 1
ATOM 2502 O O . LEU B 1 147 ? 0.927 -2.15 -13.273 1 57.44 147 LEU B O 1
ATOM 2506 N N . THR B 1 148 ? 2.658 -1.056 -12.688 1 57.16 148 THR B N 1
ATOM 2507 C CA . THR B 1 148 ? 1.882 -0.152 -11.844 1 57.16 148 THR B CA 1
ATOM 2508 C C . THR B 1 148 ? 1.18 0.905 -12.695 1 57.16 148 THR B C 1
ATOM 2510 O O . THR B 1 148 ? 0.226 1.54 -12.242 1 57.16 148 THR B O 1
ATOM 2513 N N . GLY B 1 149 ? 1.197 0.639 -14.016 1 47.66 149 GLY B N 1
ATOM 2514 C CA . GLY B 1 149 ? 0.565 1.629 -14.875 1 47.66 149 GLY B CA 1
ATOM 2515 C C . GLY B 1 149 ? 0.685 3.043 -14.344 1 47.66 149 GLY B C 1
ATOM 2516 O O . GLY B 1 149 ? 0.08 3.971 -14.883 1 47.66 149 GLY B O 1
ATOM 2517 N N . THR B 1 150 ? 0.979 3.012 -13.039 1 41.06 150 THR B N 1
ATOM 2518 C CA . THR B 1 150 ? 1.062 4.402 -12.609 1 41.06 150 THR B CA 1
ATOM 2519 C C . THR B 1 150 ? 2.193 5.125 -13.336 1 41.06 150 THR B C 1
ATOM 2521 O O . THR B 1 150 ? 3.365 4.781 -13.172 1 41.06 150 THR B O 1
ATOM 2524 N N . ASP B 1 151 ? 1.906 5.301 -14.57 1 37.03 151 ASP B N 1
ATOM 2525 C CA . ASP B 1 151 ? 2.789 6.312 -15.141 1 37.03 151 ASP B CA 1
ATOM 2526 C C . ASP B 1 151 ? 3.066 7.43 -14.141 1 37.03 151 ASP B C 1
ATOM 2528 O O . ASP B 1 151 ? 2.238 8.32 -13.953 1 37.03 151 ASP B O 1
ATOM 2532 N N . ILE B 1 152 ? 3.441 7.086 -13.039 1 37.16 152 ILE B N 1
ATOM 2533 C CA . ILE B 1 152 ? 3.902 8.266 -12.312 1 37.16 152 ILE B CA 1
ATOM 2534 C C . ILE B 1 152 ? 4.793 9.109 -13.219 1 37.16 152 ILE B C 1
ATOM 2536 O O . ILE B 1 152 ? 5.887 8.68 -13.602 1 37.16 152 ILE B O 1
ATOM 2540 N N . HIS B 1 153 ? 4.191 9.641 -14.078 1 34.69 153 HIS B N 1
ATOM 2541 C CA . HIS B 1 153 ? 4.93 10.805 -14.555 1 34.69 153 HIS B CA 1
ATOM 2542 C C . HIS B 1 153 ? 5.758 11.438 -13.438 1 34.69 153 HIS B C 1
ATOM 2544 O O . HIS B 1 153 ? 5.211 12.086 -12.547 1 34.69 153 HIS B O 1
ATOM 2550 N N . ILE B 1 154 ? 6.516 10.672 -12.852 1 35.44 154 ILE B N 1
ATOM 2551 C CA . ILE B 1 154 ? 7.609 11.383 -12.203 1 35.44 154 ILE B CA 1
ATOM 2552 C C . ILE B 1 154 ? 8.023 12.586 -13.055 1 35.44 154 ILE B C 1
ATOM 2554 O O . ILE B 1 154 ? 8.633 12.422 -14.117 1 35.44 154 ILE B O 1
ATOM 2558 N N . GLN B 1 155 ? 7.184 13.336 -13.25 1 31.52 155 GLN B N 1
ATOM 2559 C CA . GLN B 1 155 ? 7.805 14.602 -13.625 1 31.52 155 GLN B CA 1
ATOM 2560 C C . GLN B 1 155 ? 9.008 14.914 -12.742 1 31.52 155 GLN B C 1
ATOM 2562 O O . GLN B 1 155 ? 8.859 15.141 -11.539 1 31.52 155 GLN B O 1
ATOM 2567 N N . LYS B 1 156 ? 10.133 14.195 -12.945 1 34.69 156 LYS B N 1
ATOM 2568 C CA . LYS B 1 156 ? 11.414 14.75 -12.523 1 34.69 156 LYS B CA 1
ATOM 2569 C C . LYS B 1 156 ? 11.336 16.266 -12.391 1 34.69 156 LYS B C 1
ATOM 2571 O O . LYS B 1 156 ? 11.336 16.984 -13.398 1 34.69 156 LYS B O 1
ATOM 2576 N N . MET B 1 157 ? 10.453 16.734 -11.648 1 32.06 157 MET B N 1
ATOM 2577 C CA . MET B 1 157 ? 10.812 18.125 -11.367 1 32.06 157 MET B CA 1
ATOM 2578 C C . MET B 1 157 ? 12.266 18.234 -10.938 1 32.06 157 MET B C 1
ATOM 2580 O O . MET B 1 157 ? 12.68 17.609 -9.953 1 32.06 157 MET B O 1
AT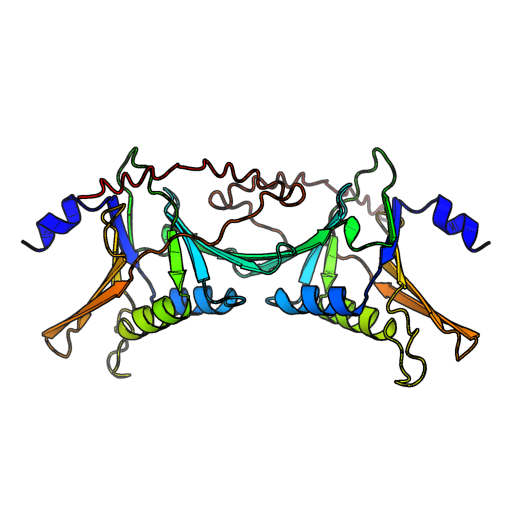OM 2584 N N . ILE B 1 158 ? 13.18 18.109 -11.805 1 35.19 158 ILE B N 1
ATOM 2585 C CA . ILE B 1 158 ? 14.523 18.672 -11.719 1 35.19 158 ILE B CA 1
ATOM 2586 C C . ILE B 1 158 ? 14.531 19.828 -10.727 1 35.19 158 ILE B C 1
ATOM 2588 O O . ILE B 1 158 ? 13.93 20.875 -10.977 1 35.19 158 ILE B O 1
ATOM 2592 N N . LEU B 1 159 ? 14.305 19.609 -9.492 1 35.16 159 LEU B N 1
ATOM 2593 C CA . LEU B 1 159 ? 14.789 20.625 -8.555 1 35.16 159 LEU B CA 1
ATOM 2594 C C . LEU B 1 159 ? 16.203 21.062 -8.914 1 35.16 159 LEU B C 1
ATOM 2596 O O . LEU B 1 159 ? 17.125 20.234 -8.906 1 35.16 159 LEU B O 1
ATOM 2600 N N . LYS B 1 160 ? 16.5 21.703 -9.969 1 32.41 160 LYS B N 1
ATOM 2601 C CA . LYS B 1 160 ? 17.656 22.578 -10.172 1 32.41 160 LYS B CA 1
ATOM 2602 C C . LYS B 1 160 ? 18.016 23.312 -8.883 1 32.41 160 LYS B C 1
ATOM 2604 O O . LYS B 1 160 ? 17.422 24.344 -8.562 1 32.41 160 LYS B O 1
ATOM 2609 N N . VAL B 1 161 ? 18.094 22.594 -7.742 1 34.16 161 VAL B N 1
ATOM 2610 C CA . VAL B 1 161 ? 18.797 23.328 -6.695 1 34.16 161 VAL B CA 1
ATOM 2611 C C . VAL B 1 161 ? 20.172 23.781 -7.203 1 34.16 161 VAL B C 1
ATOM 2613 O O . VAL B 1 161 ? 21 22.938 -7.559 1 34.16 161 VAL B O 1
ATOM 2616 N N . ASN B 1 162 ? 20.281 24.812 -7.93 1 32.91 162 ASN B N 1
ATOM 2617 C CA . ASN B 1 162 ? 21.5 25.562 -8.133 1 32.91 162 ASN B CA 1
ATOM 2618 C C . ASN B 1 162 ? 22.266 25.75 -6.824 1 32.91 162 ASN B C 1
ATOM 2620 O O . ASN B 1 162 ? 21.781 26.453 -5.926 1 32.91 162 ASN B O 1
ATOM 2624 N N . TYR B 1 163 ? 22.859 24.719 -6.223 1 29.88 163 TYR B N 1
ATOM 2625 C CA . TYR B 1 163 ? 23.938 25.016 -5.297 1 29.88 163 TYR B CA 1
ATOM 2626 C C . TYR B 1 163 ? 25 25.906 -5.953 1 29.88 163 TYR B C 1
ATOM 2628 O O . TYR B 1 163 ? 25.562 25.547 -6.984 1 29.88 163 TYR B O 1
ATOM 2636 N N . LYS B 1 164 ? 24.812 27.188 -6.082 1 28.45 164 LYS B N 1
ATOM 2637 C CA . LYS B 1 164 ? 25.922 28.094 -6.309 1 28.45 164 LYS B CA 1
ATOM 2638 C C . LYS B 1 164 ? 27 27.922 -5.242 1 28.45 164 LYS B C 1
ATOM 2640 O O . LYS B 1 164 ? 26.719 27.969 -4.043 1 28.45 164 LYS B O 1
ATOM 2645 N N . ASP B 1 165 ? 28 26.984 -5.516 1 28.69 165 ASP B N 1
ATOM 2646 C CA . ASP B 1 165 ? 29.312 27.078 -4.91 1 28.69 165 ASP B CA 1
ATOM 2647 C C . ASP B 1 165 ? 29.656 28.516 -4.543 1 28.69 165 ASP B C 1
ATOM 2649 O O . ASP B 1 165 ? 29.703 29.391 -5.414 1 28.69 165 ASP B O 1
ATOM 2653 N N . TYR B 1 166 ? 29.094 29.078 -3.439 1 23.72 166 TYR B N 1
ATOM 2654 C CA . TYR B 1 166 ? 29.984 30.094 -2.881 1 23.72 166 TYR B CA 1
ATOM 2655 C C . TYR B 1 166 ? 31.266 29.469 -2.346 1 23.72 166 TYR B C 1
ATOM 2657 O O . TYR B 1 166 ? 31.266 28.312 -1.902 1 23.72 166 TYR B O 1
#

Sequence (332 aa):
MEDHEEQRSQFFGVIKSARSFINLIKSINIKNIATCYIHDEGMTLTVEESRCVKATAYFKSHMFQVYRKQSDTDIPMFGLPLNALIDCFGLMLPHTNVSKALTETCDIRYNGLGSYLSLKRYDKDHGQTISCNLTPIEPEEEEVDALTGTDIHIQKMILKVNYKDYMEDHEEQRSQFFGVIKSARSFINLIKSINIKNIATCYIHDEGMTLTVEESRCVKATAYFKSHMFQVYRKQSDTDIPMFGLPLNALIDCFGLMLPHTNVSKALTETCDIRYNGLGSYLSLKRYDKDHGQTISCNLTPIEPEEEEVDALTGTDIHIQKMILKVNYKDY

InterPro domains:
  IPR003021 Rad1/Rec1/Rad17 [PF02144] (11-148)
  IPR003021 Rad1/Rec1/Rad17 [PR01245] (13-30)
  IPR003021 Rad1/Rec1/Rad17 [PR01245] (38-55)
  IPR003021 Rad1/Rec1/Rad17 [PR01245] (55-71)
  IPR003021 Rad1/Rec1/Rad17 [PR01245] (159-166)
  IPR003021 Rad1/Rec1/Rad17 [PTHR10870] (4-143)

Nearest PDB structures (foldseek):
  8gnn-assembly1_C  TM=8.662E-01  e=7.225E-09  Homo sapiens
  8wu8-assembly1_C  TM=8.780E-01  e=1.279E-08  Homo sapiens
  3g65-assembly1_B  TM=8.752E-01  e=7.967E-08  Homo sapiens
  6j8y-assembly1_C  TM=8.567E-01  e=1.060E-07  Homo sapiens
  3ggr-assembly1_C  TM=7.573E-01  e=2.966E-07  Homo sapiens

Radius of gyration: 24.04 Å; Cα contacts (8 Å, |Δi|>4): 630; chains: 2; bounding box: 63×78×58 Å